Protein AF-A0A2L1TVI9-F1 (afdb_monomer_lite)

Radius of gyration: 18.43 Å; chains: 1; bounding box: 41×44×50 Å

Organism: NCBI:txid147375

Sequence (203 aa):
MLRLEDFKKDREKAKKWAKENSEKWNKLLDLAQKRLLGDSRSFQRLNNNLEKYRGRPLPILSFGKNMEMLDKALEINDAKLDDSIYVYRNLVSKELGDVPDLLYEKGKNTIDREQYSQFENNFEYGVIHDFMHANLTPHSGDQSNPVLLHLKVPKGESMGYLEEDQIFIGRNQGFEVKSMKIIAEKLTSKGKVADRNKEFKQI

Secondary structure (DSSP, 8-state):
---EE--TT-HHHHHHHHHHHHHHHHHHS-HHHHHHHS-HHHHHHHHHHHHHTTTSPPPTTTSHHHHHHHHHHHHSGGGB-SSEEEEEEEEPGGGS-S--S-SBPTTSSSB-HHHHHHHHHH--EEEE-S-EEEESSPPP--TTS-EEEEEEEPTT-BEEE-STTEEEE-SSEEEE-----------SSS-------------

Foldseek 3Di:
DFDEAACAAVLVVLLVVLCVLCVVLVVPADPVLCVCQADPVNLVVLLVQQVVQVVHDRDPPDCVVVLVSVVVSLVPQSQFAQHKYKWKDFDFPVQLPPQPLDCDDVPDPHGDPVSVVVSQVPVFKGWFAGFAKTFSYYDDDDRRRQDMDTDIDGGGFGWAGHPRRIITGDGGDMDGDPDDDDDDDDPPDDDDDDDDDDDDDDD

InterPro domains:
  IPR003540 ADP ribosyltransferase [PF03496] (14-194)
  IPR016013 Binary exotoxin A, clostridial type [PR01390] (17-36)
  IPR016013 Binary exotoxin A, clostridial type [PR01390] (78-99)
  IPR016013 Binary exotoxin A, clostridial type [PR01390] (146-164)

Structure (mmCIF, N/CA/C/O backbone):
data_AF-A0A2L1TVI9-F1
#
_entry.id   AF-A0A2L1TVI9-F1
#
loop_
_atom_site.group_PDB
_atom_site.id
_atom_site.type_symbol
_atom_site.label_atom_id
_atom_site.label_alt_id
_atom_site.label_comp_id
_atom_site.label_asym_id
_atom_site.label_entity_id
_atom_site.label_seq_id
_atom_site.pdbx_PDB_ins_code
_atom_site.Cartn_x
_atom_site.Cartn_y
_atom_site.Cartn_z
_atom_site.occupancy
_atom_site.B_iso_or_equiv
_atom_site.auth_seq_id
_atom_site.auth_comp_id
_atom_site.auth_asym_id
_atom_site.auth_atom_id
_atom_site.pdbx_PDB_model_num
ATOM 1 N N . MET A 1 1 ? 2.720 -25.051 -2.655 1.00 43.16 1 MET A N 1
ATOM 2 C CA . MET A 1 1 ? 2.187 -24.466 -1.408 1.00 43.16 1 MET A CA 1
ATOM 3 C C . MET A 1 1 ? 2.382 -22.962 -1.541 1.00 43.16 1 MET A C 1
ATOM 5 O O . MET A 1 1 ? 3.522 -22.561 -1.704 1.00 43.16 1 MET A O 1
ATOM 9 N N . LEU A 1 2 ? 1.308 -22.171 -1.646 1.00 51.44 2 LEU A N 1
ATOM 10 C CA . LEU A 1 2 ? 1.411 -20.707 -1.771 1.00 51.44 2 LEU A CA 1
ATOM 11 C C . LEU A 1 2 ? 1.879 -20.150 -0.427 1.00 51.44 2 LEU A C 1
ATOM 13 O O . LEU A 1 2 ? 1.214 -20.390 0.584 1.00 51.44 2 LEU A O 1
ATOM 17 N N . ARG A 1 3 ? 3.021 -19.462 -0.400 1.00 71.50 3 ARG A N 1
ATOM 18 C CA . ARG A 1 3 ? 3.485 -18.798 0.818 1.00 71.50 3 ARG A CA 1
ATOM 19 C C . ARG A 1 3 ? 2.705 -17.491 0.964 1.00 71.50 3 ARG A C 1
ATOM 21 O O . ARG A 1 3 ? 2.424 -16.811 -0.018 1.00 71.50 3 ARG A O 1
ATOM 28 N N . LEU A 1 4 ? 2.291 -17.185 2.188 1.00 83.19 4 LEU A N 1
ATOM 29 C CA . LEU A 1 4 ? 1.642 -15.926 2.536 1.00 83.19 4 LEU A CA 1
ATOM 30 C C . LEU A 1 4 ? 2.553 -15.218 3.527 1.00 83.19 4 LEU A C 1
ATOM 32 O O . LEU A 1 4 ? 2.720 -15.699 4.647 1.00 83.19 4 LEU A O 1
ATOM 36 N N . GLU A 1 5 ? 3.185 -14.132 3.096 1.00 89.75 5 GLU A N 1
ATOM 37 C CA . GLU A 1 5 ? 4.103 -13.383 3.952 1.00 89.75 5 GLU A CA 1
ATOM 38 C C . GLU A 1 5 ? 3.343 -12.267 4.688 1.00 89.75 5 GLU A C 1
ATOM 40 O O . GLU A 1 5 ? 2.606 -11.496 4.079 1.00 89.75 5 GLU A O 1
ATOM 45 N N . ASP A 1 6 ? 3.508 -12.197 6.009 1.00 95.56 6 ASP A N 1
ATOM 46 C CA . ASP A 1 6 ? 3.010 -11.120 6.872 1.00 95.56 6 ASP A CA 1
ATOM 47 C C . ASP A 1 6 ? 4.097 -10.801 7.896 1.00 95.56 6 ASP A C 1
ATOM 49 O O . ASP A 1 6 ? 4.428 -11.634 8.749 1.00 95.56 6 ASP A O 1
ATOM 53 N N . PHE A 1 7 ? 4.678 -9.607 7.806 1.00 95.56 7 PHE A N 1
ATOM 54 C CA . PHE A 1 7 ? 5.740 -9.191 8.719 1.00 95.56 7 PHE A CA 1
ATOM 55 C C . PHE A 1 7 ? 5.205 -8.720 10.068 1.00 95.56 7 PHE A C 1
ATOM 57 O O . PHE A 1 7 ? 5.975 -8.639 11.029 1.00 95.56 7 PHE A O 1
ATOM 64 N N . LYS A 1 8 ? 3.898 -8.446 10.185 1.00 93.25 8 LYS A N 1
ATOM 65 C CA . LYS A 1 8 ? 3.291 -7.879 11.394 1.00 93.25 8 LYS A CA 1
ATOM 66 C C . LYS A 1 8 ? 4.138 -6.702 11.879 1.00 93.25 8 LYS A C 1
ATOM 68 O O . LYS A 1 8 ? 4.369 -5.773 11.126 1.00 93.25 8 LYS A O 1
ATOM 73 N N . LYS A 1 9 ? 4.648 -6.745 13.112 1.00 92.69 9 LYS A N 1
ATOM 74 C CA . LYS A 1 9 ? 5.456 -5.669 13.713 1.00 92.69 9 LYS A CA 1
ATOM 75 C C . LYS A 1 9 ? 6.973 -5.834 13.515 1.00 92.69 9 LYS A C 1
ATOM 77 O O . LYS A 1 9 ? 7.734 -5.044 14.068 1.00 92.69 9 LYS A O 1
ATOM 82 N N . ASP A 1 10 ? 7.430 -6.842 12.770 1.00 95.19 10 ASP A N 1
ATOM 83 C CA . ASP A 1 10 ? 8.856 -7.100 12.529 1.00 95.19 10 ASP A CA 1
ATOM 84 C C . ASP A 1 10 ? 9.396 -6.232 11.382 1.00 95.19 10 ASP A C 1
ATOM 86 O O . ASP A 1 10 ? 9.565 -6.664 10.237 1.00 95.19 10 ASP A O 1
ATOM 90 N N . ARG A 1 11 ? 9.644 -4.962 11.708 1.00 94.88 11 ARG A N 1
ATOM 91 C CA . ARG A 1 11 ? 10.080 -3.951 10.742 1.00 94.88 11 ARG A CA 1
ATOM 92 C C . ARG A 1 11 ? 11.463 -4.227 10.163 1.00 94.88 11 ARG A C 1
ATOM 94 O O . ARG A 1 11 ? 11.690 -3.962 8.988 1.00 94.88 11 ARG A O 1
ATOM 101 N N . GLU A 1 12 ? 12.375 -4.784 10.951 1.00 96.56 12 GLU A N 1
ATOM 102 C CA . GLU A 1 12 ? 13.728 -5.091 10.477 1.00 96.56 12 GLU A CA 1
ATOM 103 C C . GLU A 1 12 ? 13.709 -6.225 9.450 1.00 96.56 12 GLU A C 1
ATOM 105 O O . GLU A 1 12 ? 14.343 -6.119 8.395 1.00 96.56 12 GLU A O 1
ATOM 110 N N . LYS A 1 13 ? 12.909 -7.272 9.690 1.00 96.69 13 LYS A N 1
ATOM 111 C CA . LYS A 1 13 ? 12.703 -8.329 8.697 1.00 96.69 13 LYS A CA 1
ATOM 112 C C . LYS A 1 13 ? 12.019 -7.791 7.438 1.00 96.69 13 LYS A C 1
ATOM 114 O O . LYS A 1 13 ? 12.451 -8.137 6.339 1.00 96.69 13 LYS A O 1
ATOM 119 N N . ALA A 1 14 ? 11.010 -6.930 7.581 1.00 97.06 14 ALA A N 1
ATOM 120 C CA . ALA A 1 14 ? 10.315 -6.316 6.450 1.00 97.06 14 ALA A CA 1
ATOM 121 C C . ALA A 1 14 ? 11.252 -5.466 5.578 1.00 97.06 14 ALA A C 1
ATOM 123 O O . ALA A 1 14 ? 11.281 -5.638 4.363 1.00 97.06 14 ALA A O 1
ATOM 124 N N . LYS A 1 15 ? 12.079 -4.611 6.195 1.00 97.38 15 LYS A N 1
ATOM 125 C CA . LYS A 1 15 ? 13.093 -3.794 5.506 1.00 97.38 15 LYS A CA 1
ATOM 126 C C . LYS A 1 15 ? 14.102 -4.651 4.751 1.00 97.38 15 LYS A C 1
ATOM 128 O O . LYS A 1 15 ? 14.416 -4.380 3.592 1.00 97.38 15 LYS A O 1
ATOM 133 N N . LYS A 1 16 ? 14.616 -5.700 5.402 1.00 97.25 16 LYS A N 1
ATOM 134 C CA . LYS A 1 16 ? 15.560 -6.630 4.773 1.00 97.25 16 LYS A CA 1
ATOM 135 C C . LYS A 1 16 ? 14.922 -7.313 3.564 1.00 97.25 16 LYS A C 1
ATOM 137 O O . LYS A 1 16 ? 15.524 -7.331 2.495 1.00 97.25 16 LYS A O 1
ATOM 142 N N . TRP A 1 17 ? 13.695 -7.802 3.721 1.00 95.94 17 TRP A N 1
ATOM 143 C CA . TRP A 1 17 ? 12.956 -8.436 2.637 1.00 95.94 17 TRP A CA 1
ATOM 144 C C . TRP A 1 17 ? 12.673 -7.463 1.484 1.00 95.94 17 TRP A C 1
ATOM 146 O O . TRP A 1 17 ? 12.923 -7.810 0.332 1.00 95.94 17 TRP A O 1
ATOM 156 N N . ALA A 1 18 ? 12.228 -6.234 1.766 1.00 96.00 18 ALA A N 1
ATOM 157 C CA . ALA A 1 18 ? 11.979 -5.211 0.748 1.00 96.00 18 ALA A CA 1
ATOM 158 C C . ALA A 1 18 ? 13.245 -4.899 -0.056 1.00 96.00 18 ALA A C 1
ATOM 160 O O . ALA A 1 18 ? 13.215 -4.854 -1.286 1.00 96.00 18 ALA A O 1
ATOM 161 N N . LYS A 1 19 ? 14.386 -4.760 0.629 1.00 95.75 19 LYS A N 1
ATOM 162 C CA . LYS A 1 19 ? 15.680 -4.560 -0.023 1.00 95.75 19 LYS A CA 1
ATOM 163 C C . LYS A 1 19 ? 16.018 -5.727 -0.953 1.00 95.75 19 LYS A C 1
ATOM 165 O O . LYS A 1 19 ? 16.257 -5.490 -2.129 1.00 95.75 19 LYS A O 1
ATOM 170 N N . GLU A 1 20 ? 15.975 -6.961 -0.456 1.00 94.69 20 GLU A N 1
ATOM 171 C CA . GLU A 1 20 ? 16.310 -8.161 -1.237 1.00 94.69 20 GLU A CA 1
ATOM 172 C C . GLU A 1 20 ? 15.408 -8.337 -2.471 1.00 94.69 20 GLU A C 1
ATOM 174 O O . GLU A 1 20 ? 15.903 -8.644 -3.555 1.00 94.69 20 GLU A O 1
ATOM 179 N N . ASN A 1 21 ? 14.101 -8.091 -2.341 1.00 93.25 21 ASN A N 1
ATOM 180 C CA . ASN A 1 21 ? 13.152 -8.273 -3.445 1.00 93.25 21 ASN A CA 1
ATOM 181 C C . ASN A 1 21 ? 13.195 -7.115 -4.455 1.00 93.25 21 ASN A C 1
ATOM 183 O O . ASN A 1 21 ? 13.010 -7.327 -5.650 1.00 93.25 21 ASN A O 1
ATOM 187 N N . SER A 1 22 ? 13.515 -5.899 -4.008 1.00 94.31 22 SER A N 1
ATOM 188 C CA . SER A 1 22 ? 13.617 -4.733 -4.894 1.00 94.31 22 SER A CA 1
ATOM 189 C C . SER A 1 22 ? 14.893 -4.699 -5.736 1.00 94.31 22 SER A C 1
ATOM 191 O O . SER A 1 22 ? 14.944 -3.971 -6.725 1.00 94.31 22 SER A O 1
ATOM 193 N N . GLU A 1 23 ? 15.940 -5.452 -5.380 1.00 94.81 23 GLU A N 1
ATOM 194 C CA . GLU A 1 23 ? 17.275 -5.310 -5.976 1.00 94.81 23 GLU A CA 1
ATOM 195 C C . GLU A 1 23 ? 17.303 -5.487 -7.499 1.00 94.81 23 GLU A C 1
ATOM 197 O O . GLU A 1 23 ? 17.972 -4.716 -8.196 1.00 94.81 23 GLU A O 1
ATOM 202 N N . LYS A 1 24 ? 16.610 -6.501 -8.029 1.00 95.00 24 LYS A N 1
ATOM 203 C CA . LYS A 1 24 ? 16.561 -6.750 -9.478 1.00 95.00 24 LYS A CA 1
ATOM 204 C C . LYS A 1 24 ? 15.716 -5.700 -10.184 1.00 95.00 24 LYS A C 1
ATOM 206 O O . LYS A 1 24 ? 16.202 -5.059 -11.114 1.00 95.00 24 LYS A O 1
ATOM 211 N N . TRP A 1 25 ? 14.505 -5.468 -9.684 1.00 97.00 25 TRP A N 1
ATOM 212 C CA . TRP A 1 25 ? 13.590 -4.458 -10.202 1.00 97.00 25 TRP A CA 1
ATOM 213 C C . TRP A 1 25 ? 14.234 -3.064 -10.255 1.00 97.00 25 TRP A C 1
ATOM 215 O O . TRP A 1 25 ? 14.266 -2.432 -11.307 1.00 97.00 25 TRP A O 1
ATOM 225 N N . ASN A 1 26 ? 14.870 -2.623 -9.167 1.00 95.44 26 ASN A N 1
ATOM 226 C CA . ASN A 1 26 ? 15.514 -1.314 -9.077 1.00 95.44 26 ASN A CA 1
ATOM 227 C C . ASN A 1 26 ? 16.678 -1.161 -10.074 1.00 95.44 26 ASN A C 1
ATOM 229 O O . ASN A 1 26 ? 16.905 -0.081 -10.617 1.00 95.44 26 ASN A O 1
ATOM 233 N N . LYS A 1 27 ? 17.417 -2.233 -10.392 1.00 96.44 27 LYS A N 1
ATOM 234 C CA . LYS A 1 27 ? 18.466 -2.176 -11.429 1.00 96.44 27 LYS A CA 1
ATOM 235 C C . LYS A 1 27 ? 17.893 -1.893 -12.819 1.00 96.44 27 LYS A C 1
ATOM 237 O O . LYS A 1 27 ? 18.565 -1.214 -13.592 1.00 96.44 27 LYS A O 1
ATOM 242 N N . LEU A 1 28 ? 16.674 -2.354 -13.095 1.00 97.06 28 LEU A N 1
ATOM 243 C CA . LEU A 1 28 ? 15.985 -2.202 -14.380 1.00 97.06 28 LEU A CA 1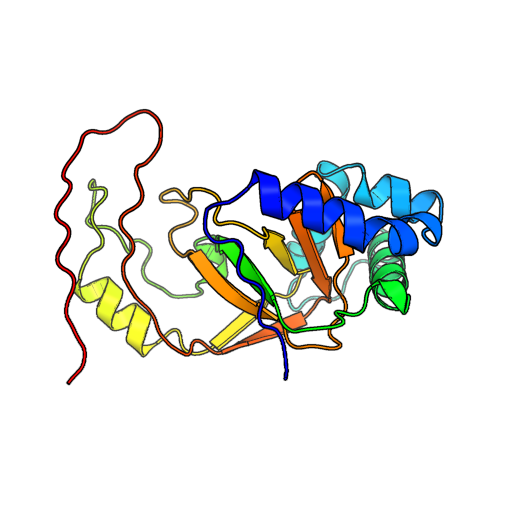
ATOM 244 C C . LEU A 1 28 ? 15.299 -0.842 -14.556 1.00 97.06 28 LEU A C 1
ATOM 246 O O . LEU A 1 28 ? 14.986 -0.468 -15.684 1.00 97.06 28 LEU A O 1
ATOM 250 N N . LEU A 1 29 ? 15.103 -0.087 -13.473 1.00 96.94 29 LEU A N 1
ATOM 251 C CA . LEU A 1 29 ? 14.538 1.257 -13.547 1.00 96.94 29 LEU A CA 1
ATOM 252 C C . LEU A 1 29 ? 15.486 2.242 -14.238 1.00 96.94 29 LEU A C 1
ATOM 254 O O . LEU A 1 29 ? 16.698 2.280 -13.967 1.00 96.94 29 LEU A O 1
ATOM 258 N N . ASP A 1 30 ? 14.911 3.110 -15.066 1.00 95.19 30 ASP A N 1
ATOM 259 C CA . ASP A 1 30 ? 15.622 4.239 -15.648 1.00 95.19 30 ASP A CA 1
ATOM 260 C C . ASP A 1 30 ? 15.930 5.329 -14.598 1.00 95.19 30 ASP A C 1
ATOM 262 O O . ASP A 1 30 ? 15.460 5.317 -13.455 1.00 95.19 30 ASP A O 1
ATOM 266 N N . LEU A 1 31 ? 16.775 6.294 -14.970 1.00 94.00 31 LEU A N 1
ATOM 267 C CA . LEU A 1 31 ? 17.216 7.350 -14.055 1.00 94.00 31 LEU A CA 1
ATOM 268 C C . LEU A 1 31 ? 16.068 8.262 -13.595 1.00 94.00 31 LEU A C 1
ATOM 270 O O . LEU A 1 31 ? 16.108 8.790 -12.483 1.00 94.00 31 LEU A O 1
ATOM 274 N N . ALA A 1 32 ? 15.067 8.484 -14.443 1.00 92.06 32 ALA A N 1
ATOM 275 C CA . ALA A 1 32 ? 13.943 9.349 -14.129 1.00 92.06 32 ALA A CA 1
ATOM 276 C C . ALA A 1 32 ? 12.973 8.645 -13.163 1.00 92.06 32 ALA A C 1
ATOM 278 O O . ALA A 1 32 ? 12.538 9.262 -12.191 1.00 92.06 32 ALA A O 1
ATOM 279 N N . GLN A 1 33 ? 12.719 7.348 -13.358 1.00 94.69 33 GLN A N 1
ATOM 280 C CA . GLN A 1 33 ? 11.972 6.489 -12.437 1.00 94.69 33 GLN A CA 1
ATOM 281 C C . GLN A 1 33 ? 12.654 6.434 -11.068 1.00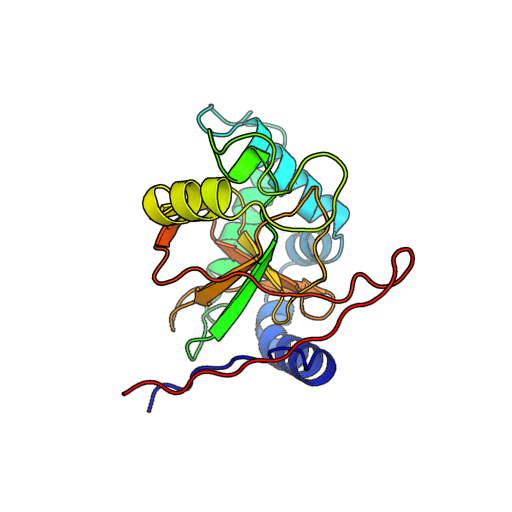 94.69 33 GLN A C 1
ATOM 283 O O . GLN A 1 33 ? 12.016 6.707 -10.054 1.00 94.69 33 GLN A O 1
ATOM 288 N N . LYS A 1 34 ? 13.971 6.188 -11.033 1.00 93.94 34 LYS A N 1
ATOM 289 C CA . LYS A 1 34 ? 14.759 6.189 -9.788 1.00 93.94 34 LYS A CA 1
ATOM 290 C C . LYS A 1 34 ? 14.664 7.510 -9.033 1.00 93.94 34 LYS A C 1
ATOM 292 O O . LYS A 1 34 ? 14.505 7.508 -7.819 1.00 93.94 34 LYS A O 1
ATOM 297 N N . ARG A 1 35 ? 14.738 8.644 -9.738 1.00 91.38 35 ARG A N 1
ATOM 298 C CA . ARG A 1 35 ? 14.585 9.976 -9.126 1.00 91.38 35 ARG A CA 1
ATOM 299 C C . ARG A 1 35 ? 13.185 10.203 -8.566 1.00 91.38 35 ARG A C 1
ATOM 301 O O . ARG A 1 35 ? 13.062 10.782 -7.496 1.00 91.38 35 ARG A O 1
ATOM 308 N N . LEU A 1 36 ? 12.151 9.768 -9.285 1.00 91.00 36 LEU A N 1
ATOM 309 C CA . LEU A 1 36 ? 10.763 9.917 -8.850 1.00 91.00 36 LEU A CA 1
ATOM 310 C C . LEU A 1 36 ? 10.465 9.074 -7.601 1.00 91.00 36 LEU A C 1
ATOM 312 O O . LEU A 1 36 ? 9.786 9.553 -6.698 1.00 91.00 36 LEU A O 1
ATOM 316 N N . LEU A 1 37 ? 10.989 7.848 -7.552 1.00 92.12 37 LEU A N 1
ATOM 317 C CA . LEU A 1 37 ? 10.778 6.898 -6.456 1.00 92.12 37 LEU A CA 1
ATOM 318 C C . LEU A 1 37 ? 11.674 7.168 -5.241 1.00 92.12 37 LEU A C 1
ATOM 320 O O . LEU A 1 37 ? 11.254 6.936 -4.114 1.00 92.12 37 LEU A O 1
ATOM 324 N N . GLY A 1 38 ? 12.882 7.692 -5.462 1.00 88.00 38 GLY A N 1
ATOM 325 C CA . GLY A 1 38 ? 13.814 8.081 -4.400 1.00 88.00 38 GLY A CA 1
ATOM 326 C C . GLY A 1 38 ? 13.518 9.439 -3.751 1.00 88.00 38 GLY A C 1
ATOM 327 O O . GLY A 1 38 ? 14.221 9.826 -2.826 1.00 88.00 38 GLY A O 1
ATOM 328 N N . ASP A 1 39 ? 12.515 10.186 -4.226 1.00 87.12 39 ASP A N 1
ATOM 329 C CA . ASP A 1 39 ? 12.007 11.393 -3.563 1.00 87.12 39 ASP A CA 1
ATOM 330 C C . ASP A 1 39 ? 10.569 11.153 -3.095 1.00 87.12 39 ASP A C 1
ATOM 332 O O . ASP A 1 39 ? 9.604 11.363 -3.840 1.00 87.12 39 ASP A O 1
ATOM 336 N N . SER A 1 40 ? 10.421 10.770 -1.824 1.00 85.31 40 SER A N 1
ATOM 337 C CA . SER A 1 40 ? 9.119 10.527 -1.189 1.00 85.31 40 SER A CA 1
ATOM 338 C C . SER A 1 40 ? 8.146 11.700 -1.356 1.00 85.31 40 SER A C 1
ATOM 340 O O . SER A 1 40 ? 6.943 11.491 -1.524 1.00 85.31 40 SER A O 1
ATOM 342 N N . ARG A 1 41 ? 8.641 12.946 -1.414 1.00 88.38 41 ARG A N 1
ATOM 343 C CA . ARG A 1 41 ? 7.789 14.122 -1.641 1.00 88.38 41 ARG A CA 1
ATOM 344 C C . ARG A 1 41 ? 7.273 14.178 -3.074 1.00 88.38 41 ARG A C 1
ATOM 346 O O . ARG A 1 41 ? 6.144 14.613 -3.284 1.00 88.38 41 ARG A O 1
ATOM 353 N N . SER A 1 42 ? 8.072 13.785 -4.065 1.00 88.56 42 SER A N 1
ATOM 354 C CA . SER A 1 42 ? 7.632 13.730 -5.466 1.00 88.56 42 SER A CA 1
ATOM 355 C C . SER A 1 42 ? 6.563 12.669 -5.675 1.00 88.56 42 SER A C 1
ATOM 357 O O . SER A 1 42 ? 5.528 12.978 -6.271 1.00 88.56 42 SER A O 1
ATOM 359 N N . PHE A 1 43 ? 6.770 11.470 -5.130 1.00 91.00 43 PHE A N 1
ATOM 360 C CA . PHE A 1 43 ? 5.776 10.400 -5.166 1.00 91.00 43 PHE A CA 1
ATOM 361 C C . PHE A 1 43 ? 4.462 10.828 -4.487 1.00 91.00 43 PHE A C 1
ATOM 363 O O . PHE A 1 43 ? 3.394 10.770 -5.096 1.00 91.00 43 PHE A O 1
ATOM 370 N N . GLN A 1 44 ? 4.531 11.387 -3.273 1.00 90.75 44 GLN A N 1
ATOM 371 C CA . GLN A 1 44 ? 3.344 11.889 -2.568 1.00 90.75 44 GLN A CA 1
ATOM 372 C C . GLN A 1 44 ? 2.640 13.028 -3.320 1.00 90.75 44 GLN A C 1
ATOM 374 O O . GLN A 1 44 ? 1.412 13.069 -3.364 1.00 90.75 44 GLN A O 1
ATOM 379 N N . ARG A 1 45 ? 3.383 13.955 -3.944 1.00 90.75 45 ARG A N 1
ATOM 380 C CA . ARG A 1 45 ? 2.791 15.013 -4.784 1.00 90.75 45 ARG A CA 1
ATOM 381 C C . ARG A 1 45 ? 2.029 14.436 -5.973 1.00 90.75 45 ARG A C 1
ATOM 383 O O . ARG A 1 45 ? 0.971 14.962 -6.308 1.00 90.75 45 ARG A O 1
ATOM 390 N N . LEU A 1 46 ? 2.553 13.387 -6.608 1.00 91.12 46 LEU A N 1
ATOM 391 C CA . LEU A 1 46 ? 1.865 12.706 -7.702 1.00 91.12 46 LEU A CA 1
ATOM 392 C C . LEU A 1 46 ? 0.544 12.095 -7.221 1.00 91.12 46 LEU A C 1
ATOM 394 O O . LEU A 1 46 ? -0.493 12.401 -7.807 1.00 91.12 46 LEU A O 1
ATOM 398 N N . ASN A 1 47 ? 0.561 11.331 -6.127 1.00 91.44 47 ASN A N 1
ATOM 399 C CA . ASN A 1 47 ? -0.654 10.757 -5.538 1.00 91.44 47 ASN A CA 1
ATOM 400 C C . ASN A 1 47 ? -1.676 11.829 -5.142 1.00 91.44 47 ASN A C 1
ATOM 402 O O . ASN A 1 47 ? -2.833 11.761 -5.546 1.00 91.44 47 ASN A O 1
ATOM 406 N N . ASN A 1 48 ? -1.244 12.892 -4.460 1.00 90.00 48 ASN A N 1
ATOM 407 C CA . ASN A 1 48 ? -2.120 14.008 -4.098 1.00 90.00 48 ASN A CA 1
ATOM 408 C C . ASN A 1 48 ? -2.761 14.681 -5.323 1.00 90.00 48 ASN A C 1
ATOM 410 O O . ASN A 1 48 ? -3.917 15.101 -5.262 1.00 90.00 48 ASN A O 1
ATOM 414 N N . ASN A 1 49 ? -2.030 14.792 -6.437 1.00 89.75 49 ASN A N 1
ATOM 415 C CA . ASN A 1 49 ? -2.586 15.301 -7.687 1.00 89.75 49 ASN A CA 1
ATOM 416 C C . ASN A 1 49 ? -3.607 14.326 -8.282 1.00 89.75 49 ASN A C 1
ATOM 418 O O . ASN A 1 49 ? -4.693 14.765 -8.646 1.00 89.75 49 ASN A O 1
ATOM 422 N N . LEU A 1 50 ? -3.304 13.027 -8.346 1.00 89.25 50 LEU A N 1
ATOM 423 C CA . LEU A 1 50 ? -4.248 12.010 -8.826 1.00 89.25 50 LEU A CA 1
ATOM 424 C C . LEU A 1 50 ? -5.559 12.053 -8.031 1.00 89.25 50 LEU A C 1
ATOM 426 O O . LEU A 1 50 ? -6.636 12.104 -8.620 1.00 89.25 50 LEU A O 1
ATOM 430 N N . GLU A 1 51 ? -5.460 12.161 -6.709 1.00 85.88 51 GLU A N 1
ATOM 431 C CA . GLU A 1 51 ? -6.612 12.295 -5.823 1.00 85.88 51 GLU A CA 1
ATOM 432 C C . GLU A 1 51 ? -7.382 13.606 -6.022 1.00 85.88 51 GLU A C 1
ATOM 434 O O . GLU A 1 51 ? -8.611 13.619 -6.057 1.00 85.88 51 GLU A O 1
ATOM 439 N N . LYS A 1 52 ? -6.685 14.729 -6.227 1.00 87.25 52 LYS A N 1
ATOM 440 C CA . LYS A 1 52 ? -7.325 16.025 -6.511 1.00 87.25 52 LYS A CA 1
ATOM 441 C C . LYS A 1 52 ? -8.178 15.997 -7.784 1.00 87.25 52 LYS A C 1
ATOM 443 O O . LYS A 1 52 ? -9.177 16.713 -7.865 1.00 87.25 52 LYS A O 1
ATOM 448 N N . TYR A 1 53 ? -7.777 15.208 -8.778 1.00 85.44 53 TYR A N 1
ATOM 449 C CA . TYR A 1 53 ? -8.504 15.041 -10.037 1.00 85.44 53 TYR A CA 1
ATOM 450 C C . TYR A 1 53 ? -9.320 13.741 -10.078 1.00 85.44 53 TYR A C 1
ATOM 452 O O . TYR A 1 53 ? -9.730 13.317 -11.157 1.00 85.44 53 TYR A O 1
ATOM 460 N N . ARG A 1 54 ? -9.609 13.125 -8.923 1.00 81.69 54 ARG A N 1
ATOM 461 C CA . ARG A 1 54 ? -10.479 11.948 -8.829 1.00 81.69 54 ARG A CA 1
ATOM 462 C C . ARG A 1 54 ? -11.809 12.208 -9.549 1.00 81.69 54 ARG A C 1
ATOM 464 O O . ARG A 1 54 ? -12.494 13.193 -9.272 1.00 81.69 54 ARG A O 1
ATOM 471 N N . GLY A 1 55 ? -12.148 11.340 -10.504 1.00 77.12 55 GLY A N 1
ATOM 472 C CA . GLY A 1 55 ? -13.368 11.453 -11.314 1.00 77.12 55 GLY A CA 1
ATOM 473 C C . GLY A 1 55 ? -13.389 12.629 -12.302 1.00 77.12 55 GLY A C 1
ATOM 474 O O . GLY A 1 55 ? -14.453 12.971 -12.812 1.00 77.12 55 GLY A O 1
ATOM 475 N N . ARG A 1 56 ? -12.245 13.276 -12.568 1.00 80.94 56 ARG A N 1
ATOM 476 C CA . ARG A 1 56 ? -12.122 14.428 -13.476 1.00 80.94 56 ARG A CA 1
ATOM 477 C C . ARG A 1 56 ? -11.028 14.185 -14.524 1.00 80.94 56 ARG A C 1
ATOM 479 O O . ARG A 1 56 ? -10.067 13.472 -14.244 1.00 80.94 56 ARG A O 1
ATOM 486 N N . PRO A 1 57 ? -11.119 14.802 -15.716 1.00 76.19 57 PRO A N 1
ATOM 487 C CA . PRO A 1 57 ? -10.036 14.754 -16.692 1.00 76.19 57 PRO A CA 1
ATOM 488 C C . PRO A 1 57 ? -8.728 15.297 -16.102 1.00 76.19 57 PRO A C 1
ATOM 490 O O . PRO A 1 57 ? -8.710 16.372 -15.495 1.00 76.19 57 PRO A O 1
ATOM 493 N N . LEU A 1 58 ? -7.631 14.563 -16.292 1.00 72.06 58 LEU A N 1
ATOM 494 C CA . LEU A 1 58 ? -6.309 15.004 -15.854 1.00 72.06 58 LEU A CA 1
ATOM 495 C C . LEU A 1 58 ? -5.811 16.137 -16.771 1.00 72.06 58 LEU A C 1
ATOM 497 O O . LEU A 1 58 ? -5.929 16.026 -17.995 1.00 72.06 58 LEU A O 1
ATOM 501 N N . PRO A 1 59 ? -5.206 17.210 -16.233 1.00 70.19 59 PRO A N 1
ATOM 502 C CA . PRO A 1 59 ? -4.539 18.198 -17.064 1.00 70.19 59 PRO A CA 1
ATOM 503 C C . PRO A 1 59 ? -3.345 17.544 -17.770 1.00 70.19 59 PRO A C 1
ATOM 505 O O . PRO A 1 59 ? -2.403 17.091 -17.120 1.00 70.19 59 PRO A O 1
ATOM 508 N N . ILE A 1 60 ? -3.374 17.544 -19.106 1.00 59.88 60 ILE A N 1
ATOM 509 C CA . ILE A 1 60 ? -2.403 16.877 -19.998 1.00 59.88 60 ILE A CA 1
ATOM 510 C C . ILE A 1 60 ? -0.936 17.242 -19.678 1.00 59.88 60 ILE A C 1
ATOM 512 O O . ILE A 1 60 ? -0.026 16.460 -19.939 1.00 59.88 60 ILE A O 1
ATOM 516 N N . LEU A 1 61 ? -0.681 18.417 -19.092 1.00 61.88 61 LEU A N 1
ATOM 517 C CA . LEU A 1 61 ? 0.656 19.015 -19.033 1.00 61.88 61 LEU A CA 1
ATOM 518 C C . LEU A 1 61 ? 1.439 18.849 -17.717 1.00 61.88 61 LEU A C 1
ATOM 520 O O . LEU A 1 61 ? 2.630 19.146 -17.731 1.00 61.88 61 LEU A O 1
ATOM 524 N N . SER A 1 62 ? 0.856 18.407 -16.592 1.00 66.50 62 SER A N 1
ATOM 525 C CA . SER A 1 62 ? 1.544 18.575 -15.290 1.00 66.50 62 SER A CA 1
ATOM 526 C C . SER A 1 62 ? 2.060 17.306 -14.604 1.00 66.50 62 SER A C 1
ATOM 528 O O . SER A 1 62 ? 3.102 17.375 -13.956 1.00 66.50 62 SER A O 1
ATOM 530 N N . PHE A 1 63 ? 1.400 16.150 -14.730 1.00 76.62 63 PHE A N 1
ATOM 531 C CA . PHE A 1 63 ? 1.845 14.928 -14.028 1.00 76.62 63 PHE A CA 1
ATOM 532 C C . PHE A 1 63 ? 1.611 13.606 -14.779 1.00 76.62 63 PHE A C 1
ATOM 534 O O . PHE A 1 63 ? 2.025 12.557 -14.287 1.00 76.62 63 PHE A O 1
ATOM 541 N N . GLY A 1 64 ? 1.036 13.644 -15.989 1.00 84.06 64 GLY A N 1
ATOM 542 C CA . GLY A 1 64 ? 0.788 12.447 -16.807 1.00 84.06 64 GLY A CA 1
ATOM 543 C C . GLY A 1 64 ? 2.058 11.657 -17.142 1.00 84.06 64 GLY A C 1
ATOM 544 O O . GLY A 1 64 ? 2.069 10.440 -17.023 1.00 84.06 64 GLY A O 1
ATOM 545 N N . LYS A 1 65 ? 3.173 12.342 -17.432 1.00 87.88 65 LYS A N 1
ATOM 546 C CA . LYS A 1 65 ? 4.463 11.672 -17.688 1.00 87.88 65 LYS A CA 1
ATOM 547 C C . LYS A 1 65 ? 4.965 10.879 -16.480 1.00 87.88 65 LYS A C 1
ATOM 549 O O . LYS A 1 65 ? 5.395 9.745 -16.633 1.00 87.88 65 LYS A O 1
ATOM 554 N N . ASN A 1 66 ? 4.886 11.457 -15.281 1.00 90.44 66 ASN A N 1
ATOM 555 C CA . ASN A 1 66 ? 5.322 10.780 -14.056 1.00 90.44 66 ASN A CA 1
ATOM 556 C C . ASN A 1 66 ? 4.430 9.572 -13.744 1.00 90.44 66 ASN A C 1
ATOM 558 O O . ASN A 1 66 ? 4.923 8.542 -13.302 1.00 90.44 66 ASN A O 1
ATOM 562 N N . MET A 1 67 ? 3.129 9.697 -14.007 1.00 91.50 67 MET A N 1
ATOM 563 C CA . MET A 1 67 ? 2.166 8.607 -13.892 1.00 91.50 67 MET A CA 1
ATOM 564 C C . MET A 1 67 ? 2.511 7.451 -14.844 1.00 91.50 67 MET A C 1
ATOM 566 O O . MET A 1 67 ? 2.718 6.336 -14.379 1.00 91.50 67 MET A O 1
ATOM 570 N N . GLU A 1 68 ? 2.679 7.727 -16.142 1.00 91.88 68 GLU A N 1
ATOM 571 C CA . GLU A 1 68 ? 3.079 6.722 -17.140 1.00 91.88 68 GLU A CA 1
ATOM 572 C C . GLU A 1 68 ? 4.420 6.058 -16.799 1.00 91.88 68 GLU A C 1
ATOM 574 O O . GLU A 1 68 ? 4.612 4.868 -17.036 1.00 91.88 68 GLU A O 1
ATOM 579 N N . MET A 1 69 ? 5.366 6.813 -16.234 1.00 93.50 69 MET A N 1
ATOM 580 C CA . MET A 1 69 ? 6.654 6.269 -15.804 1.00 93.50 69 MET A CA 1
ATOM 581 C C . MET A 1 69 ? 6.517 5.246 -14.673 1.00 93.50 69 MET A C 1
ATOM 583 O O . MET A 1 69 ? 7.242 4.250 -14.683 1.00 93.50 69 MET A O 1
ATOM 587 N N . LEU A 1 70 ? 5.628 5.489 -13.704 1.00 95.12 70 LEU A N 1
ATOM 588 C CA . LEU A 1 70 ? 5.372 4.551 -12.609 1.00 95.12 70 LEU A CA 1
ATOM 589 C C . LEU A 1 70 ? 4.559 3.341 -13.069 1.00 95.12 70 LEU A C 1
ATOM 591 O O . LEU A 1 70 ? 4.869 2.229 -12.650 1.00 95.12 70 LEU A O 1
ATOM 595 N N . ASP A 1 71 ? 3.593 3.532 -13.971 1.00 95.69 71 ASP A N 1
ATOM 596 C CA . ASP A 1 71 ? 2.866 2.415 -14.582 1.00 95.69 71 ASP A CA 1
ATOM 597 C C . ASP A 1 71 ? 3.855 1.478 -15.306 1.00 95.69 71 ASP A C 1
ATOM 599 O O . ASP A 1 71 ? 3.917 0.287 -15.007 1.00 95.69 71 ASP A O 1
ATOM 603 N N . LYS A 1 72 ? 4.753 2.028 -16.137 1.00 96.50 72 LYS A N 1
ATOM 604 C CA . LYS A 1 72 ? 5.824 1.254 -16.796 1.00 96.50 72 LYS A CA 1
ATOM 605 C C . LYS A 1 72 ? 6.788 0.586 -15.818 1.00 96.50 72 LYS A C 1
ATOM 607 O O . LYS A 1 72 ? 7.304 -0.488 -16.108 1.00 96.50 72 LYS A O 1
ATOM 612 N N . ALA A 1 73 ? 7.065 1.209 -14.672 1.00 96.94 73 ALA A N 1
ATOM 613 C CA . ALA A 1 73 ? 7.907 0.598 -13.646 1.00 96.94 73 ALA A CA 1
ATOM 614 C C . ALA A 1 73 ? 7.251 -0.668 -13.069 1.00 96.94 73 ALA A C 1
ATOM 616 O O . ALA A 1 73 ? 7.946 -1.647 -12.802 1.00 96.94 73 ALA A O 1
ATOM 617 N N . LEU A 1 74 ? 5.924 -0.669 -12.912 1.00 97.62 74 LEU A N 1
ATOM 618 C CA . LEU A 1 74 ? 5.151 -1.821 -12.440 1.00 97.62 74 LEU A CA 1
ATOM 619 C C . LEU A 1 74 ? 4.937 -2.895 -13.522 1.00 97.62 74 LEU A C 1
ATOM 621 O O . LEU A 1 74 ? 4.651 -4.042 -13.190 1.00 97.62 74 LEU A O 1
ATOM 625 N N . GLU A 1 75 ? 5.105 -2.570 -14.805 1.00 96.94 75 GLU A N 1
ATOM 626 C CA . GLU A 1 75 ? 5.054 -3.545 -15.909 1.00 96.94 75 GLU A CA 1
ATOM 627 C C . GLU A 1 75 ? 6.312 -4.430 -16.002 1.00 96.94 75 GLU A C 1
ATOM 629 O O . GLU A 1 75 ? 6.286 -5.482 -16.647 1.00 96.94 75 GLU A O 1
ATOM 634 N N . ILE A 1 76 ? 7.415 -4.039 -15.353 1.00 97.25 76 ILE A N 1
ATOM 635 C CA . ILE A 1 76 ? 8.644 -4.840 -15.290 1.00 97.25 76 ILE A CA 1
ATOM 636 C C . ILE A 1 76 ? 8.336 -6.169 -14.592 1.00 97.25 76 ILE A C 1
ATOM 638 O O . ILE A 1 76 ? 7.791 -6.183 -13.493 1.00 97.25 76 ILE A O 1
ATOM 642 N N . ASN A 1 77 ? 8.725 -7.299 -15.191 1.00 95.88 77 ASN A N 1
ATOM 643 C CA . ASN A 1 77 ? 8.406 -8.619 -14.632 1.00 95.88 77 ASN A CA 1
ATOM 644 C C . ASN A 1 77 ? 8.938 -8.824 -13.202 1.00 95.88 77 ASN A C 1
ATOM 646 O O . ASN A 1 77 ? 8.246 -9.446 -12.407 1.00 95.88 77 ASN A O 1
ATOM 650 N N . ASP A 1 78 ? 10.103 -8.266 -12.854 1.00 96.44 78 ASP A N 1
ATOM 651 C CA . ASP A 1 78 ? 10.653 -8.300 -11.488 1.00 96.44 78 ASP A CA 1
ATOM 652 C C . ASP A 1 78 ? 9.854 -7.465 -10.464 1.00 96.44 78 ASP A C 1
ATOM 654 O O . ASP A 1 78 ? 10.153 -7.526 -9.277 1.00 96.44 78 ASP A O 1
ATOM 658 N N . ALA A 1 79 ? 8.847 -6.689 -10.885 1.00 96.56 79 ALA A N 1
ATOM 659 C CA . ALA A 1 79 ? 7.883 -6.067 -9.973 1.00 96.56 79 ALA A CA 1
ATOM 660 C C . ALA A 1 79 ? 6.796 -7.053 -9.514 1.00 96.56 79 ALA A C 1
ATOM 662 O O . ALA A 1 79 ? 6.076 -6.768 -8.559 1.00 96.56 79 ALA A O 1
ATOM 663 N N . LYS A 1 80 ? 6.616 -8.185 -10.208 1.00 96.75 80 LYS A N 1
ATOM 664 C CA . LYS A 1 80 ? 5.540 -9.132 -9.905 1.00 96.75 80 LYS A CA 1
ATOM 665 C C . LYS A 1 80 ? 5.863 -9.937 -8.661 1.00 96.75 80 LYS A C 1
ATOM 667 O O . LYS A 1 80 ? 6.945 -10.498 -8.519 1.00 96.75 80 LYS A O 1
ATOM 672 N N . LEU A 1 81 ? 4.869 -10.060 -7.798 1.00 94.81 81 LEU A N 1
ATOM 673 C CA . LEU A 1 81 ? 4.960 -10.868 -6.598 1.00 94.81 81 LEU A CA 1
ATOM 674 C C . LEU A 1 81 ? 5.007 -12.366 -6.926 1.00 94.81 81 LEU A C 1
ATOM 676 O O . LEU A 1 81 ? 4.064 -12.921 -7.496 1.00 94.81 81 LEU A O 1
ATOM 680 N N . ASP A 1 82 ? 6.065 -13.042 -6.480 1.00 92.75 82 ASP A N 1
ATOM 681 C CA . ASP A 1 82 ? 6.198 -14.502 -6.589 1.00 92.75 82 ASP A CA 1
ATOM 682 C C . ASP A 1 82 ? 5.185 -15.262 -5.715 1.00 92.75 82 ASP A C 1
ATOM 684 O O . ASP A 1 82 ? 4.810 -16.396 -6.032 1.00 92.75 82 ASP A O 1
ATOM 688 N N . ASP A 1 83 ? 4.709 -14.633 -4.641 1.00 93.88 83 ASP A N 1
ATOM 689 C CA . ASP A 1 83 ? 3.788 -15.174 -3.641 1.00 93.88 83 ASP A CA 1
ATOM 690 C C . ASP A 1 83 ? 2.880 -14.064 -3.084 1.00 93.88 83 ASP A C 1
ATOM 692 O O . ASP A 1 83 ? 3.133 -12.880 -3.278 1.00 93.88 83 ASP A O 1
ATOM 696 N N . SER A 1 84 ? 1.795 -14.430 -2.395 1.00 95.38 84 SER A N 1
ATOM 697 C CA . SER A 1 84 ? 0.912 -13.423 -1.785 1.00 95.38 84 SER A CA 1
ATOM 698 C C . SER A 1 84 ? 1.548 -12.796 -0.544 1.00 95.38 84 SER A C 1
ATOM 700 O O . SER A 1 84 ? 2.264 -13.463 0.206 1.00 95.38 84 SER A O 1
ATOM 702 N N . ILE A 1 85 ? 1.212 -11.538 -0.272 1.00 96.81 85 ILE A N 1
ATOM 703 C CA . ILE A 1 85 ? 1.771 -10.771 0.845 1.00 96.81 85 ILE A CA 1
ATOM 704 C C . ILE A 1 85 ? 0.696 -9.922 1.517 1.00 96.81 85 ILE A C 1
ATOM 706 O O . ILE A 1 85 ? -0.241 -9.469 0.861 1.00 96.81 85 ILE A O 1
ATOM 710 N N . TYR A 1 86 ? 0.814 -9.716 2.824 1.00 97.69 86 TYR A N 1
ATOM 711 C CA . TYR A 1 86 ? 0.015 -8.732 3.538 1.00 97.69 86 TYR A CA 1
ATOM 712 C C . TYR A 1 86 ? 0.725 -7.386 3.616 1.00 97.69 86 TYR A C 1
ATOM 714 O O . TYR A 1 86 ? 1.915 -7.310 3.920 1.00 97.69 86 TYR A O 1
ATOM 722 N N . VAL A 1 87 ? -0.037 -6.324 3.375 1.00 97.19 87 VAL A N 1
ATOM 723 C CA . VAL A 1 87 ? 0.416 -4.936 3.470 1.00 97.19 87 VAL A CA 1
ATOM 724 C C . VAL A 1 87 ? -0.550 -4.117 4.318 1.00 97.19 87 VAL A C 1
ATOM 726 O O . VAL A 1 87 ? -1.708 -4.488 4.527 1.00 97.19 87 VAL A O 1
ATOM 729 N N . TYR A 1 88 ? -0.061 -2.984 4.798 1.00 95.62 88 TYR A N 1
ATOM 730 C CA . TYR A 1 88 ? -0.722 -2.127 5.763 1.00 95.62 88 TYR A CA 1
ATOM 731 C C . TYR A 1 88 ? -0.868 -0.714 5.205 1.00 95.62 88 TYR A C 1
ATOM 733 O O . TYR A 1 88 ? 0.121 -0.090 4.815 1.00 95.62 88 TYR A O 1
ATOM 741 N N . ARG A 1 89 ? -2.091 -0.180 5.189 1.00 92.06 89 ARG A N 1
ATOM 742 C CA . ARG A 1 89 ? -2.365 1.204 4.769 1.00 92.06 89 ARG A CA 1
ATOM 743 C C . ARG A 1 89 ? -3.289 1.876 5.766 1.00 92.06 89 ARG A C 1
ATOM 745 O O . ARG A 1 89 ? -4.377 1.383 6.033 1.00 92.06 89 ARG A O 1
ATOM 752 N N . ASN A 1 90 ? -2.866 3.025 6.267 1.00 89.25 90 ASN A N 1
ATOM 753 C CA . ASN A 1 90 ? -3.736 3.918 7.013 1.00 89.25 90 ASN A CA 1
ATOM 754 C C . ASN A 1 90 ? -4.630 4.687 6.036 1.00 89.25 90 ASN A C 1
ATOM 756 O O . ASN A 1 90 ? -4.121 5.253 5.067 1.00 89.25 90 ASN A O 1
ATOM 760 N N . LEU A 1 91 ? -5.938 4.686 6.280 1.00 84.81 91 LEU A N 1
ATOM 761 C CA . LEU A 1 91 ? -6.893 5.511 5.548 1.00 84.81 91 LEU A CA 1
ATOM 762 C C . LEU A 1 91 ? -7.126 6.814 6.290 1.00 84.81 91 LEU A C 1
ATOM 764 O O . LEU A 1 91 ? -7.358 6.811 7.501 1.00 84.81 91 LEU A O 1
ATOM 768 N N . VAL A 1 92 ? -7.140 7.912 5.543 1.00 79.12 92 VAL A N 1
ATOM 769 C CA . VAL A 1 92 ? -7.579 9.206 6.069 1.00 79.12 92 VAL A CA 1
ATOM 770 C C . VAL A 1 92 ? -9.101 9.312 6.032 1.00 79.12 92 VAL A C 1
ATOM 772 O O . VAL A 1 92 ? -9.748 8.707 5.180 1.00 79.12 92 VAL A O 1
ATOM 775 N N . SER A 1 93 ? -9.693 10.148 6.889 1.00 73.31 93 SER A N 1
ATOM 776 C CA . SER A 1 93 ? -11.159 10.276 6.985 1.00 73.31 93 SER A CA 1
ATOM 777 C C . SER A 1 93 ? -11.849 10.559 5.642 1.00 73.31 93 SER A C 1
ATOM 779 O O . SER A 1 93 ? -12.895 9.990 5.359 1.00 73.31 93 SER A O 1
ATOM 781 N N . LYS A 1 94 ? -11.230 11.355 4.754 1.00 74.00 94 LYS A N 1
ATOM 782 C CA . LYS A 1 94 ? -11.773 11.637 3.407 1.00 74.00 94 LYS A CA 1
ATOM 783 C C . LYS A 1 94 ? -11.869 10.405 2.491 1.00 74.00 94 LYS A C 1
ATOM 785 O O . LYS A 1 94 ? -12.587 10.448 1.498 1.00 74.00 94 LYS A O 1
ATOM 790 N N . GLU A 1 95 ? -11.109 9.345 2.765 1.00 77.69 95 GLU A N 1
ATOM 791 C CA . GLU A 1 95 ? -11.143 8.089 2.004 1.00 77.69 95 GLU A CA 1
ATOM 792 C C . GLU A 1 95 ? -12.237 7.138 2.502 1.00 77.69 95 GLU A C 1
ATOM 794 O O . GLU A 1 95 ? -12.542 6.166 1.817 1.00 77.69 95 GLU A O 1
ATOM 799 N N . LEU A 1 96 ? -12.840 7.423 3.661 1.00 75.00 96 LEU A N 1
ATOM 800 C CA . LEU A 1 96 ? -13.899 6.606 4.251 1.00 75.00 96 LEU A CA 1
ATOM 801 C C . LEU A 1 96 ? -15.291 6.933 3.687 1.00 75.00 96 LEU A C 1
ATOM 803 O O . LEU A 1 96 ? -16.221 6.173 3.919 1.00 75.00 96 LEU A O 1
ATOM 807 N N . GLY A 1 97 ? -15.439 8.009 2.907 1.00 71.19 97 GLY A N 1
ATOM 808 C CA . GLY A 1 97 ? -16.732 8.439 2.362 1.00 71.19 97 GLY A CA 1
ATOM 809 C C . GLY A 1 97 ? -17.603 9.130 3.415 1.00 71.19 97 GLY A C 1
ATOM 810 O O . GLY A 1 97 ? -17.078 9.858 4.253 1.00 71.19 97 GLY A O 1
ATOM 811 N N . ASP A 1 98 ? -18.917 8.889 3.381 1.00 60.81 98 ASP A N 1
ATOM 812 C CA . ASP A 1 98 ? -19.920 9.493 4.284 1.00 60.81 98 ASP A CA 1
ATOM 813 C C . ASP A 1 98 ? -19.955 8.845 5.683 1.00 60.81 98 ASP A C 1
ATOM 815 O O . ASP A 1 98 ? -20.984 8.814 6.361 1.00 60.81 98 ASP A O 1
ATOM 819 N N . VAL A 1 99 ? -18.832 8.280 6.123 1.00 59.66 99 VAL A N 1
ATOM 820 C CA . VAL A 1 99 ? -18.723 7.720 7.469 1.00 59.66 99 VAL A CA 1
ATOM 821 C C . VAL A 1 99 ? -18.730 8.887 8.454 1.00 59.66 99 VAL A C 1
ATOM 823 O O . VAL A 1 99 ? -18.024 9.870 8.219 1.00 59.66 99 VAL A O 1
ATOM 826 N N . PRO A 1 100 ? -19.528 8.817 9.535 1.00 55.25 100 PRO A N 1
ATOM 827 C CA . PRO A 1 100 ? -19.662 9.906 10.489 1.00 55.25 100 PRO A CA 1
ATOM 828 C C . PRO A 1 100 ? -18.292 10.413 10.940 1.00 55.25 100 PRO A C 1
ATOM 830 O O . PRO A 1 100 ? -17.393 9.616 11.210 1.00 55.25 100 PRO A O 1
ATOM 833 N N 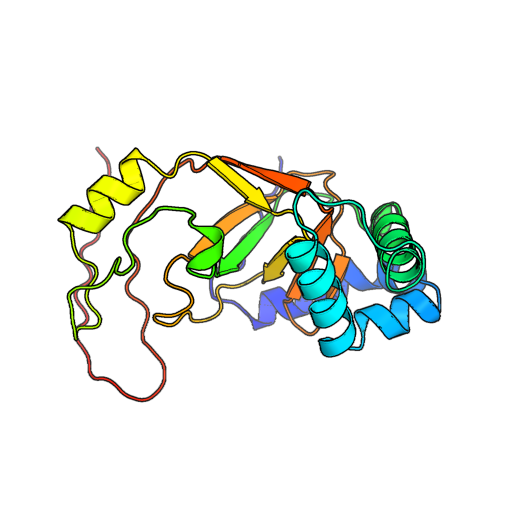. ASP A 1 101 ? -18.164 11.741 11.045 1.00 55.03 101 ASP A N 1
ATOM 834 C CA . ASP A 1 101 ? -16.922 12.491 11.307 1.00 55.03 101 ASP A CA 1
ATOM 835 C C . ASP A 1 101 ? -16.086 11.978 12.499 1.00 55.03 101 ASP A C 1
ATOM 837 O O . ASP A 1 101 ? -14.941 12.391 12.691 1.00 55.03 101 ASP A O 1
ATOM 841 N N . LEU A 1 102 ? -16.643 11.099 13.335 1.00 62.81 102 LEU A N 1
ATOM 842 C CA . LEU A 1 102 ? -16.024 10.588 14.542 1.00 62.81 102 LEU A CA 1
ATOM 843 C C . LEU A 1 102 ? -16.340 9.095 14.750 1.00 62.81 102 LEU A C 1
ATOM 845 O O . LEU A 1 102 ? -17.332 8.736 15.377 1.00 62.81 102 LEU A O 1
ATOM 849 N N . LEU A 1 103 ? -15.414 8.220 14.336 1.00 76.38 103 LEU A N 1
ATOM 850 C CA . LEU A 1 103 ? -15.306 6.847 14.870 1.00 76.38 103 LEU A CA 1
ATOM 851 C C . LEU A 1 103 ? -14.953 6.838 16.371 1.00 76.38 103 LEU A C 1
ATOM 853 O O . LEU A 1 103 ? -15.051 5.811 17.039 1.00 76.38 103 LEU A O 1
ATOM 857 N N . TYR A 1 104 ? -14.519 7.980 16.906 1.00 77.12 104 TYR A N 1
ATOM 858 C CA . TYR A 1 104 ? -14.138 8.159 18.300 1.00 77.12 104 TYR A CA 1
ATOM 859 C C . TYR A 1 104 ? -15.246 8.824 19.110 1.00 77.12 104 TYR A C 1
ATOM 861 O O . TYR A 1 104 ? -15.925 9.736 18.646 1.00 77.12 104 TYR A O 1
ATOM 869 N N . GLU A 1 105 ? -15.347 8.462 20.383 1.00 78.69 105 GLU A N 1
ATOM 870 C CA . GLU A 1 105 ? -16.132 9.237 21.335 1.00 78.69 105 GLU A CA 1
ATOM 871 C C . GLU A 1 105 ? -15.588 10.676 21.424 1.00 78.69 105 GLU A C 1
ATOM 873 O O . GLU A 1 105 ? -14.378 10.906 21.537 1.00 78.69 105 GLU A O 1
ATOM 878 N N . LYS A 1 106 ? -16.483 11.672 21.412 1.00 75.38 106 LYS A N 1
ATOM 879 C CA . LYS A 1 106 ? -16.107 13.094 21.423 1.00 75.38 106 LYS A CA 1
ATOM 880 C C . LYS A 1 106 ? -15.152 13.418 22.582 1.00 75.38 106 LYS A C 1
ATOM 882 O O . LYS A 1 106 ? -15.503 13.280 23.752 1.00 75.38 106 LYS A O 1
ATOM 887 N N . GLY A 1 107 ? -13.953 13.901 22.244 1.00 73.12 107 GLY A N 1
ATOM 888 C CA . GLY A 1 107 ? -12.921 14.288 23.213 1.00 73.12 107 GLY A CA 1
ATOM 889 C C . GLY A 1 107 ? -12.173 13.119 23.866 1.00 73.12 107 GLY A C 1
ATOM 890 O O . GLY A 1 107 ? -11.468 13.335 24.852 1.00 73.12 107 GLY A O 1
ATOM 891 N N . LYS A 1 108 ? -12.315 11.894 23.348 1.00 78.50 108 LYS A N 1
ATOM 892 C CA . LYS A 1 108 ? -11.654 10.691 23.866 1.00 78.50 108 LYS A CA 1
ATOM 893 C C . LYS A 1 108 ? -10.880 9.961 22.766 1.00 78.50 108 LYS A C 1
ATOM 895 O O . LYS A 1 108 ? -11.090 10.166 21.578 1.00 78.50 108 LYS A O 1
ATOM 900 N N . ASN A 1 109 ? -9.998 9.061 23.197 1.00 75.06 109 ASN A N 1
ATOM 901 C CA . ASN A 1 109 ? -9.246 8.149 22.326 1.00 75.06 109 ASN A CA 1
ATOM 902 C C . ASN A 1 109 ? -9.867 6.743 22.298 1.00 75.06 109 ASN A C 1
ATOM 904 O O . ASN A 1 109 ? -9.176 5.758 22.049 1.00 75.06 109 ASN A O 1
ATOM 908 N N . THR A 1 110 ? -11.156 6.636 22.621 1.00 82.12 110 THR A N 1
ATOM 909 C CA . THR A 1 110 ? -11.917 5.388 22.587 1.00 82.12 110 THR A CA 1
ATOM 910 C C . THR A 1 110 ? -12.843 5.396 21.383 1.00 82.12 110 THR A C 1
ATOM 912 O O . THR A 1 110 ? -13.439 6.424 21.068 1.00 82.12 110 THR A O 1
ATOM 915 N N . ILE A 1 111 ? -12.925 4.258 20.695 1.00 83.31 111 ILE A N 1
ATOM 916 C CA . ILE A 1 111 ? -13.845 4.077 19.572 1.00 83.31 111 ILE A CA 1
ATOM 917 C C . ILE A 1 111 ? -15.270 3.991 20.115 1.00 83.31 111 ILE A C 1
ATOM 919 O O . ILE A 1 111 ? -15.536 3.200 21.027 1.00 83.31 111 ILE A O 1
ATOM 923 N N . ASP A 1 112 ? -16.168 4.776 19.530 1.00 86.19 112 ASP A N 1
ATOM 924 C CA . ASP A 1 112 ? -17.596 4.672 19.787 1.00 86.19 112 ASP A CA 1
ATOM 925 C C . ASP A 1 112 ? -18.116 3.357 19.184 1.00 86.19 112 ASP A C 1
ATOM 927 O O . ASP A 1 112 ? -17.955 3.079 17.994 1.00 86.19 112 ASP A O 1
ATOM 931 N N . ARG A 1 113 ? -18.700 2.500 20.027 1.00 87.94 113 ARG A N 1
ATOM 932 C CA . ARG A 1 113 ? -19.127 1.150 19.632 1.00 87.94 113 ARG A CA 1
ATOM 933 C C . ARG A 1 113 ? -20.324 1.153 18.688 1.00 87.94 113 ARG A C 1
ATOM 935 O O . ARG A 1 113 ? -20.425 0.245 17.867 1.00 87.94 113 ARG A O 1
ATOM 942 N N . GLU A 1 114 ? -21.215 2.130 18.814 1.00 87.69 114 GLU A N 1
ATOM 943 C CA . GLU A 1 114 ? -22.377 2.259 17.940 1.00 87.69 114 GLU A CA 1
ATOM 944 C C . GLU A 1 114 ? -21.929 2.731 16.557 1.00 87.69 114 GLU A C 1
ATOM 946 O O . GLU A 1 114 ? -22.263 2.094 15.557 1.00 87.69 114 GLU A O 1
ATOM 951 N N . GLN A 1 115 ? -21.073 3.756 16.511 1.00 84.44 115 GLN A N 1
ATOM 952 C CA . GLN A 1 115 ? -20.482 4.248 15.262 1.00 84.44 115 GLN A CA 1
ATOM 953 C C . GLN A 1 115 ? -19.636 3.174 14.571 1.00 84.44 115 GLN A C 1
ATOM 955 O O . GLN A 1 115 ? -19.733 2.994 13.360 1.00 84.44 115 GLN A O 1
ATOM 960 N N . TYR A 1 116 ? -18.851 2.406 15.336 1.00 87.00 116 TYR A N 1
ATOM 961 C CA . TYR A 1 116 ? -18.102 1.264 14.808 1.00 87.00 116 TYR A CA 1
ATOM 962 C C . TYR A 1 116 ? -19.022 0.217 14.175 1.00 87.00 116 TYR A C 1
ATOM 964 O O . TYR A 1 116 ? -18.742 -0.233 13.073 1.00 87.00 116 TYR A O 1
ATOM 972 N N . SER A 1 117 ? -20.115 -0.159 14.846 1.00 88.06 117 SER A N 1
ATOM 973 C CA . SER A 1 117 ? -21.061 -1.151 14.320 1.00 88.06 117 SER A CA 1
ATOM 974 C C . SER A 1 117 ? -21.710 -0.670 13.017 1.00 88.06 117 SER A C 1
ATOM 976 O O . SER A 1 117 ? -21.825 -1.421 12.052 1.00 88.06 117 SER A O 1
ATOM 978 N N . GLN A 1 118 ? -22.090 0.608 12.945 1.00 86.62 118 GLN A N 1
ATOM 979 C CA . GLN A 1 118 ? -22.614 1.198 11.710 1.00 86.62 118 GLN A CA 1
ATOM 980 C C . GLN A 1 118 ? -21.564 1.208 10.595 1.00 86.62 118 GLN A C 1
ATOM 982 O O . GLN A 1 118 ? -21.873 0.864 9.457 1.00 86.62 118 GLN A O 1
ATOM 987 N N . PHE A 1 119 ? -20.320 1.565 10.916 1.00 85.62 119 PHE A N 1
ATOM 988 C CA . PHE A 1 119 ? -19.215 1.543 9.963 1.00 85.62 119 PHE A CA 1
ATOM 989 C C . PHE A 1 119 ? -18.929 0.126 9.449 1.00 85.62 119 PHE A C 1
ATOM 991 O O . PHE A 1 119 ? -18.834 -0.072 8.243 1.00 85.62 119 PHE A O 1
ATOM 998 N N . GLU A 1 120 ? -18.868 -0.864 10.340 1.00 87.00 120 GLU A N 1
ATOM 999 C CA . GLU A 1 120 ? -18.641 -2.275 10.008 1.00 87.00 120 GLU A CA 1
ATOM 1000 C C . GLU A 1 120 ? -19.701 -2.827 9.048 1.00 87.00 120 GLU A C 1
ATOM 1002 O O . GLU A 1 120 ? -19.353 -3.547 8.117 1.00 87.00 120 GLU A O 1
ATOM 1007 N N . ASN A 1 121 ? -20.968 -2.442 9.222 1.00 85.69 121 ASN A N 1
ATOM 1008 C CA . ASN A 1 121 ? -22.064 -2.888 8.358 1.00 85.69 121 ASN A CA 1
ATOM 1009 C C . ASN A 1 121 ? -22.111 -2.191 6.989 1.00 85.69 121 ASN A C 1
ATOM 1011 O O . ASN A 1 121 ? -22.748 -2.706 6.078 1.00 85.69 121 ASN A O 1
ATOM 1015 N N . ASN A 1 122 ? -21.493 -1.016 6.843 1.00 84.62 122 ASN A N 1
ATOM 1016 C CA . ASN A 1 122 ? -21.602 -0.206 5.623 1.00 84.62 122 ASN A CA 1
ATOM 1017 C C . ASN A 1 122 ? -20.306 -0.178 4.796 1.00 84.62 122 ASN A C 1
ATOM 1019 O O . ASN A 1 122 ? -20.339 0.113 3.600 1.00 84.62 122 ASN A O 1
ATOM 1023 N N . PHE A 1 123 ? -19.154 -0.451 5.411 1.00 86.06 123 PHE A N 1
ATOM 1024 C CA . PHE A 1 123 ? -17.843 -0.366 4.771 1.00 86.06 123 PHE A CA 1
ATOM 1025 C C . PHE A 1 123 ? -17.377 -1.736 4.266 1.00 86.06 123 PHE A C 1
ATOM 1027 O O . PHE A 1 123 ? -16.449 -2.345 4.797 1.00 86.06 123 PHE A O 1
ATOM 1034 N N . GLU A 1 124 ? -18.048 -2.226 3.225 1.00 87.00 124 GLU A N 1
ATOM 1035 C CA . GLU A 1 124 ? -17.781 -3.542 2.629 1.00 87.00 124 GLU A CA 1
ATOM 1036 C C . GLU A 1 124 ? -16.723 -3.495 1.517 1.00 87.00 124 GLU A C 1
ATOM 1038 O O . GLU A 1 124 ? -15.978 -4.453 1.307 1.00 87.00 124 GLU A O 1
ATOM 1043 N N . TYR A 1 125 ? -16.632 -2.372 0.803 1.00 87.69 125 TYR A N 1
ATOM 1044 C CA . TYR A 1 125 ? -15.761 -2.206 -0.359 1.00 87.69 125 TYR A CA 1
ATOM 1045 C C . TYR A 1 125 ? -15.141 -0.813 -0.379 1.00 87.69 125 TYR A C 1
ATOM 1047 O O . TYR A 1 125 ? -15.711 0.149 0.133 1.00 87.69 125 TYR A O 1
ATOM 1055 N N . GLY A 1 126 ? -13.995 -0.685 -1.042 1.00 85.88 126 GLY A N 1
ATOM 1056 C CA . GLY A 1 126 ? -13.390 0.615 -1.301 1.00 85.88 126 GLY A CA 1
ATOM 1057 C C . GLY A 1 126 ? -12.533 0.624 -2.555 1.00 85.88 126 GLY A C 1
ATOM 1058 O O . GLY A 1 126 ? -12.196 -0.420 -3.116 1.00 85.88 126 GLY A O 1
ATOM 1059 N N . VAL A 1 127 ? -12.196 1.832 -3.009 1.00 86.62 127 VAL A N 1
ATOM 1060 C CA . VAL A 1 127 ? -11.384 2.050 -4.211 1.00 86.62 127 VAL A CA 1
ATOM 1061 C C . VAL A 1 127 ? -10.264 3.037 -3.915 1.00 86.62 127 VAL A C 1
ATOM 1063 O O . VAL A 1 127 ? -10.501 4.179 -3.512 1.00 86.62 127 VAL A O 1
ATOM 1066 N N . ILE A 1 128 ? -9.036 2.613 -4.188 1.00 87.56 128 ILE A N 1
ATOM 1067 C CA . ILE A 1 128 ? -7.825 3.426 -4.102 1.00 87.56 128 ILE A CA 1
ATOM 1068 C C . ILE A 1 128 ? -7.480 3.883 -5.516 1.00 87.56 128 ILE A C 1
ATOM 1070 O O . ILE A 1 128 ? -7.157 3.073 -6.383 1.00 87.56 128 ILE A O 1
ATOM 1074 N N . HIS A 1 129 ? -7.628 5.183 -5.770 1.00 86.81 129 HIS A N 1
ATOM 1075 C CA . HIS A 1 129 ? -7.559 5.740 -7.122 1.00 86.81 129 HIS A CA 1
ATOM 1076 C C . HIS A 1 129 ? -6.123 6.108 -7.513 1.00 86.81 129 HIS A C 1
ATOM 1078 O O . HIS A 1 129 ? -5.734 5.970 -8.673 1.00 86.81 129 HIS A O 1
ATOM 1084 N N . ASP A 1 130 ? -5.328 6.571 -6.550 1.00 91.62 130 ASP A N 1
ATOM 1085 C CA . ASP A 1 130 ? -3.899 6.818 -6.711 1.00 91.62 130 ASP A CA 1
ATOM 1086 C C . ASP A 1 130 ? -3.050 5.536 -6.682 1.00 91.62 130 ASP A C 1
ATOM 1088 O O . ASP A 1 130 ? -3.580 4.426 -6.632 1.00 91.62 130 ASP A O 1
ATOM 1092 N N . PHE A 1 131 ? -1.718 5.667 -6.787 1.00 95.00 131 PHE A N 1
ATOM 1093 C CA . PHE A 1 131 ? -0.842 4.506 -6.610 1.00 95.00 131 PHE A CA 1
ATOM 1094 C C . PHE A 1 131 ? -0.957 4.080 -5.157 1.00 95.00 131 PHE A C 1
ATOM 1096 O O . PHE A 1 131 ? -0.693 4.896 -4.269 1.00 95.00 131 PHE A O 1
ATOM 1103 N N . MET A 1 132 ? -1.340 2.828 -4.901 1.00 94.19 132 MET A N 1
ATOM 1104 C CA . MET A 1 132 ? -1.632 2.394 -3.543 1.00 94.19 132 MET A CA 1
ATOM 1105 C C . MET A 1 132 ? -0.356 2.365 -2.700 1.00 94.19 132 MET A C 1
ATOM 1107 O O . MET A 1 132 ? 0.326 1.349 -2.639 1.00 94.19 132 MET A O 1
ATOM 1111 N N . HIS A 1 133 ? -0.053 3.477 -2.030 1.00 94.50 133 HIS A N 1
ATOM 1112 C CA . HIS A 1 133 ? 1.015 3.564 -1.043 1.00 94.50 133 HIS A CA 1
ATOM 1113 C C . HIS A 1 133 ? 0.622 2.758 0.193 1.00 94.50 133 HIS A C 1
ATOM 1115 O O . HIS A 1 133 ? -0.465 2.959 0.746 1.00 94.50 133 HIS A O 1
ATOM 1121 N N . ALA A 1 134 ? 1.493 1.843 0.600 1.00 95.19 134 ALA A N 1
ATOM 1122 C CA . ALA A 1 134 ? 1.308 1.001 1.770 1.00 95.19 134 ALA A CA 1
ATOM 1123 C C . ALA A 1 134 ? 2.667 0.627 2.376 1.00 95.19 134 ALA A C 1
ATOM 1125 O O . ALA A 1 134 ? 3.727 0.943 1.837 1.00 95.19 134 ALA A O 1
ATOM 1126 N N . ASN A 1 135 ? 2.624 -0.057 3.511 1.00 96.81 135 ASN A N 1
ATOM 1127 C CA . ASN A 1 135 ? 3.789 -0.505 4.257 1.00 96.81 135 ASN A CA 1
ATOM 1128 C C . ASN A 1 135 ? 3.730 -2.020 4.454 1.00 96.81 135 ASN A C 1
ATOM 1130 O O . ASN A 1 135 ? 2.654 -2.600 4.574 1.00 96.81 135 ASN A O 1
ATOM 1134 N N . LEU A 1 136 ? 4.882 -2.671 4.550 1.00 97.25 136 LEU A N 1
ATOM 1135 C CA . LEU A 1 136 ? 4.970 -4.094 4.884 1.00 97.25 136 LEU A CA 1
ATOM 1136 C C . LEU A 1 136 ? 4.717 -4.370 6.378 1.00 97.25 136 LEU A C 1
ATOM 1138 O O . LEU A 1 136 ? 4.467 -5.512 6.757 1.00 97.25 136 LEU A O 1
ATOM 1142 N N . THR A 1 137 ? 4.756 -3.335 7.225 1.00 96.06 137 THR A N 1
ATOM 1143 C CA . THR A 1 137 ? 4.403 -3.392 8.654 1.00 96.06 137 THR A CA 1
ATOM 1144 C C . THR A 1 137 ? 3.401 -2.292 9.018 1.00 96.06 137 THR A C 1
ATOM 1146 O O . THR A 1 137 ? 3.325 -1.291 8.304 1.00 96.06 137 THR A O 1
ATOM 1149 N N . PRO A 1 138 ? 2.606 -2.423 10.098 1.00 92.25 138 PRO A N 1
ATOM 1150 C CA . PRO A 1 138 ? 1.674 -1.380 10.489 1.00 92.25 138 PRO A CA 1
ATOM 1151 C C . PRO A 1 138 ? 2.443 -0.168 11.013 1.00 92.25 138 PRO A C 1
ATOM 1153 O O . PRO A 1 138 ? 3.292 -0.280 11.901 1.00 92.25 138 PRO A O 1
ATOM 1156 N N . HIS A 1 139 ? 2.128 1.002 10.466 1.00 87.88 139 HIS A N 1
ATOM 1157 C CA . HIS A 1 139 ? 2.610 2.284 10.973 1.00 87.88 139 HIS A CA 1
ATOM 1158 C C . HIS A 1 139 ? 1.521 2.890 11.850 1.00 87.88 139 HIS A C 1
ATOM 1160 O O . HIS A 1 139 ? 0.352 2.870 11.462 1.00 87.88 139 HIS A O 1
ATOM 1166 N N . SER A 1 140 ? 1.900 3.428 13.011 1.00 77.12 140 SER A N 1
ATOM 1167 C CA . SER A 1 140 ? 0.944 3.984 13.972 1.00 77.12 140 SER A CA 1
ATOM 1168 C C . SER A 1 140 ? 0.043 5.028 13.312 1.00 77.12 140 SER A C 1
ATOM 1170 O O . SER A 1 140 ? 0.536 5.984 12.709 1.00 77.12 140 SER A O 1
ATOM 1172 N N . GLY A 1 141 ? -1.267 4.845 13.450 1.00 68.38 141 GLY A N 1
ATOM 1173 C CA . GLY A 1 141 ? -2.258 5.848 13.077 1.00 68.38 141 GLY A CA 1
ATOM 1174 C C . GLY A 1 141 ? -2.442 6.919 14.157 1.00 68.38 141 GLY A C 1
ATOM 1175 O O . GLY A 1 141 ? -1.909 6.833 15.267 1.00 68.38 141 GLY A O 1
ATOM 1176 N N . ASP A 1 142 ? -3.247 7.923 13.833 1.00 68.81 142 ASP A N 1
ATOM 1177 C CA . ASP A 1 142 ? -3.796 8.901 14.769 1.00 68.81 142 ASP A CA 1
ATOM 1178 C C . ASP A 1 142 ? -5.280 9.144 14.444 1.00 68.81 142 ASP A C 1
ATOM 1180 O O . ASP A 1 142 ? -5.852 8.477 13.585 1.00 68.81 142 ASP A O 1
ATOM 1184 N N . GLN A 1 143 ? -5.927 10.105 15.108 1.00 70.19 143 GLN A N 1
ATOM 1185 C CA . GLN A 1 143 ? -7.341 10.405 14.841 1.00 70.19 143 GLN A CA 1
ATOM 1186 C C . GLN A 1 143 ? -7.616 10.875 13.401 1.00 70.19 143 GLN A C 1
ATOM 1188 O O . GLN A 1 143 ? -8.754 10.777 12.951 1.00 70.19 143 GLN A O 1
ATOM 1193 N N . SER A 1 144 ? -6.607 11.368 12.673 1.00 72.62 144 SER A N 1
ATOM 1194 C CA . SER A 1 144 ? -6.744 11.735 11.256 1.00 72.62 144 SER A CA 1
ATOM 1195 C C . SER A 1 144 ? -6.625 10.533 10.311 1.00 72.62 144 SER A C 1
ATOM 1197 O O . SER A 1 144 ? -6.977 10.639 9.135 1.00 72.62 144 SER A O 1
ATOM 1199 N N . ASN A 1 145 ? -6.180 9.391 10.844 1.00 78.12 145 ASN A N 1
ATOM 1200 C CA . ASN A 1 145 ? -6.016 8.114 10.162 1.00 78.12 145 ASN A CA 1
ATOM 1201 C C . ASN A 1 145 ? -6.669 6.973 10.968 1.00 78.12 145 ASN A C 1
ATOM 1203 O O . ASN A 1 145 ? -5.969 6.095 11.482 1.00 78.12 145 ASN A O 1
ATOM 1207 N N . PRO A 1 146 ? -7.999 6.997 11.148 1.00 80.75 146 PRO A N 1
ATOM 1208 C CA . PRO A 1 146 ? -8.674 6.165 12.143 1.00 80.75 146 PRO A CA 1
ATOM 1209 C C . PRO A 1 146 ? -8.783 4.683 11.753 1.00 80.75 146 PRO A C 1
ATOM 1211 O O . PRO A 1 146 ? -9.128 3.851 12.593 1.00 80.75 146 PRO A O 1
ATOM 1214 N N . VAL A 1 147 ? -8.521 4.342 10.487 1.00 87.31 147 VAL A N 1
ATOM 1215 C CA . VAL A 1 147 ? -8.677 2.987 9.948 1.00 87.31 147 VAL A CA 1
ATOM 1216 C C . VAL A 1 147 ? -7.347 2.499 9.389 1.00 87.31 147 VAL A C 1
ATOM 1218 O O . VAL A 1 147 ? -6.776 3.112 8.490 1.00 87.31 147 VAL A O 1
ATOM 1221 N N . LEU A 1 148 ? -6.894 1.351 9.889 1.00 91.62 148 LEU A N 1
ATOM 1222 C CA . LEU A 1 148 ? -5.756 0.614 9.354 1.00 91.62 148 LEU A CA 1
ATOM 1223 C C . LEU A 1 148 ? -6.264 -0.560 8.513 1.00 91.62 148 LEU A C 1
ATOM 1225 O O . LEU A 1 148 ? -6.839 -1.514 9.040 1.00 91.62 148 LEU A O 1
ATOM 1229 N N . LEU A 1 149 ? -6.011 -0.517 7.210 1.00 93.19 149 LEU A N 1
ATOM 1230 C CA . LEU A 1 149 ? -6.226 -1.648 6.320 1.00 93.19 149 LEU A CA 1
ATOM 1231 C C . LEU A 1 149 ? -5.100 -2.669 6.480 1.00 93.19 149 LEU A C 1
ATOM 1233 O O . LEU A 1 149 ? -3.925 -2.311 6.458 1.00 93.19 149 LEU A O 1
ATOM 1237 N N . HIS A 1 150 ? -5.480 -3.942 6.567 1.00 95.94 150 HIS A N 1
ATOM 1238 C CA . HIS A 1 150 ? -4.593 -5.097 6.470 1.00 95.94 150 HIS A CA 1
ATOM 1239 C C . HIS A 1 150 ? -4.979 -5.882 5.211 1.00 95.94 150 HIS A C 1
ATOM 1241 O O . HIS A 1 150 ? -5.934 -6.661 5.215 1.00 95.94 150 HIS A O 1
ATOM 1247 N N . LEU A 1 151 ? -4.288 -5.600 4.108 1.00 95.56 151 LEU A N 1
ATOM 1248 C CA . LEU A 1 151 ? -4.671 -6.025 2.764 1.00 95.56 151 LEU A CA 1
ATOM 1249 C C . LEU A 1 151 ? -3.830 -7.208 2.311 1.00 95.56 151 LEU A C 1
ATOM 1251 O O . LEU A 1 151 ? -2.606 -7.153 2.372 1.00 95.56 151 LEU A O 1
ATOM 1255 N N . LYS A 1 152 ? -4.483 -8.251 1.795 1.00 96.56 152 LYS A N 1
ATOM 1256 C CA . LYS A 1 152 ? -3.800 -9.330 1.083 1.00 96.56 152 LYS A CA 1
ATOM 1257 C C . LYS A 1 152 ? -3.622 -8.937 -0.379 1.00 96.56 152 LYS A C 1
ATOM 1259 O O . LYS A 1 152 ? -4.602 -8.847 -1.113 1.00 96.56 152 LYS A O 1
ATOM 1264 N N . VAL A 1 153 ? -2.378 -8.798 -0.805 1.00 96.00 153 VAL A N 1
ATOM 1265 C CA . VAL A 1 153 ? -2.006 -8.606 -2.205 1.00 96.00 153 VAL A CA 1
ATOM 1266 C C . VAL A 1 153 ? -1.753 -9.986 -2.822 1.00 96.00 153 VAL A C 1
ATOM 1268 O O . VAL A 1 153 ? -0.974 -10.773 -2.264 1.00 96.00 153 VAL A O 1
ATOM 1271 N N . PRO A 1 154 ? -2.451 -10.351 -3.911 1.00 94.94 154 PRO A N 1
ATOM 1272 C CA . PRO A 1 154 ? -2.340 -11.679 -4.490 1.00 94.94 154 PRO A CA 1
ATOM 1273 C C . PRO A 1 154 ? -1.004 -11.880 -5.213 1.00 94.94 154 PRO A C 1
ATOM 1275 O O . PRO A 1 154 ? -0.349 -10.942 -5.660 1.00 94.94 154 PRO A O 1
ATOM 1278 N N . LYS A 1 155 ? -0.625 -13.152 -5.367 1.00 95.00 155 LYS A N 1
ATOM 1279 C CA . LYS A 1 155 ? 0.5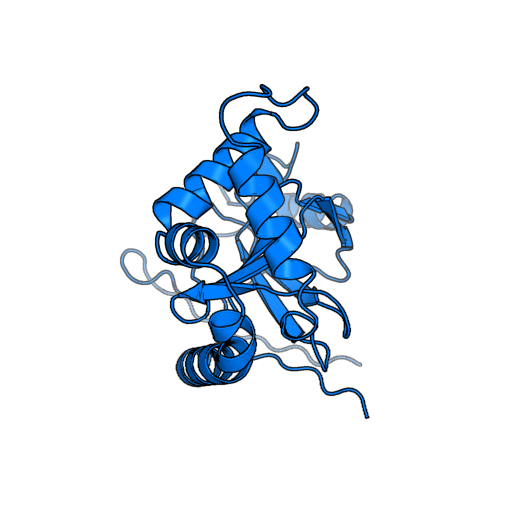02 -13.549 -6.217 1.00 95.00 155 LYS A CA 1
ATOM 1280 C C . LYS A 1 155 ? 0.288 -13.035 -7.645 1.00 95.00 155 LYS A C 1
ATOM 1282 O O . LYS A 1 155 ? -0.813 -13.159 -8.176 1.00 95.00 155 LYS A O 1
ATOM 1287 N N . GLY A 1 156 ? 1.357 -12.564 -8.278 1.00 95.06 156 GLY A N 1
ATOM 1288 C CA . GLY A 1 156 ? 1.359 -12.068 -9.652 1.00 95.06 156 GLY A CA 1
ATOM 1289 C C . GLY A 1 156 ? 0.988 -10.593 -9.794 1.00 95.06 156 GLY A C 1
ATOM 1290 O O . GLY A 1 156 ? 1.211 -10.044 -10.870 1.00 95.06 156 GLY A O 1
ATOM 1291 N N . GLU A 1 157 ? 0.483 -9.957 -8.733 1.00 96.19 157 GLU A N 1
ATOM 1292 C CA . GLU A 1 157 ? 0.284 -8.508 -8.695 1.00 96.19 157 GLU A CA 1
ATOM 1293 C C . GLU A 1 157 ? 1.634 -7.785 -8.734 1.00 96.19 157 GLU A C 1
ATOM 1295 O O . GLU A 1 157 ? 2.626 -8.277 -8.184 1.00 96.19 157 GLU A O 1
ATOM 1300 N N . SER A 1 158 ? 1.675 -6.618 -9.376 1.00 97.06 158 SER A N 1
ATOM 1301 C CA . SER A 1 158 ? 2.886 -5.804 -9.447 1.00 97.06 158 SER A CA 1
ATOM 1302 C C . SER A 1 158 ? 3.012 -4.894 -8.229 1.00 97.06 158 SER A C 1
ATOM 1304 O O . SER A 1 158 ? 2.099 -4.140 -7.892 1.00 97.06 158 SER A O 1
ATOM 1306 N N . MET A 1 159 ? 4.186 -4.914 -7.608 1.00 97.19 159 MET A N 1
ATOM 1307 C CA . MET A 1 159 ? 4.523 -4.105 -6.449 1.00 97.19 159 MET A CA 1
ATOM 1308 C C . MET A 1 159 ? 5.860 -3.403 -6.674 1.00 97.19 159 MET A C 1
ATOM 1310 O O . MET A 1 159 ? 6.885 -4.027 -6.940 1.00 97.19 159 MET A O 1
ATOM 1314 N N . GLY A 1 160 ? 5.841 -2.082 -6.560 1.00 97.00 160 GLY A N 1
ATOM 1315 C CA . GLY A 1 160 ? 7.035 -1.258 -6.563 1.00 97.00 160 GLY A CA 1
ATOM 1316 C C . GLY A 1 160 ? 7.501 -0.968 -5.142 1.00 97.00 160 GLY A C 1
ATOM 1317 O O . GLY A 1 160 ? 6.722 -0.977 -4.187 1.00 97.00 160 GLY A O 1
ATOM 1318 N N . TYR A 1 161 ? 8.791 -0.691 -5.009 1.00 95.94 161 TYR A N 1
ATOM 1319 C CA . TYR A 1 161 ? 9.450 -0.496 -3.723 1.00 95.94 161 TYR A CA 1
ATOM 1320 C C . TYR A 1 161 ? 9.881 0.960 -3.562 1.00 95.94 161 TYR A C 1
ATOM 1322 O O . TYR A 1 161 ? 10.363 1.581 -4.513 1.00 95.94 161 TYR A O 1
ATOM 1330 N N . LEU A 1 1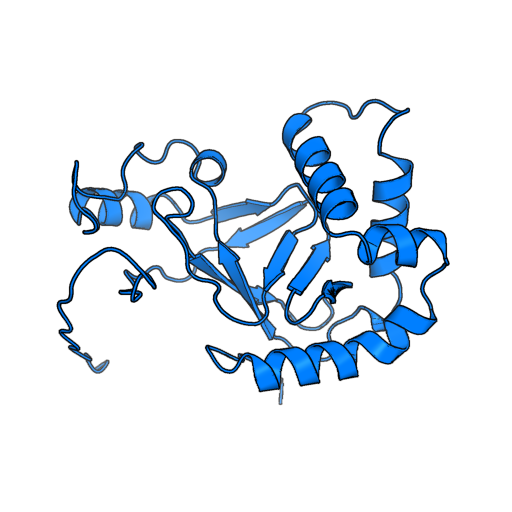62 ? 9.695 1.494 -2.357 1.00 94.31 162 LEU A N 1
ATOM 1331 C CA . LEU A 1 162 ? 10.129 2.831 -1.958 1.00 94.31 162 LEU A CA 1
ATOM 1332 C C . LEU A 1 162 ? 11.245 2.694 -0.906 1.00 94.31 162 LEU A C 1
ATOM 1334 O O . LEU A 1 162 ? 12.109 1.824 -1.020 1.00 94.31 162 LEU A O 1
ATOM 1338 N N . GLU A 1 163 ? 11.264 3.564 0.102 1.00 91.12 163 GLU A N 1
ATOM 1339 C CA . GLU A 1 163 ? 12.235 3.513 1.193 1.00 91.12 163 GLU A CA 1
ATOM 1340 C C . GLU A 1 163 ? 11.794 2.552 2.305 1.00 91.12 163 GLU A C 1
ATOM 1342 O O . GLU A 1 163 ? 10.609 2.367 2.569 1.00 91.12 163 GLU A O 1
ATOM 1347 N N . GLU A 1 164 ? 12.763 1.978 3.020 1.00 93.06 164 GLU A N 1
ATOM 1348 C CA . GLU A 1 164 ? 12.516 1.140 4.199 1.00 93.06 164 GLU A CA 1
ATOM 1349 C C . GLU A 1 164 ? 11.577 -0.058 3.933 1.00 93.06 164 GLU A C 1
ATOM 1351 O O . GLU A 1 164 ? 11.968 -1.022 3.279 1.00 93.06 164 GLU A O 1
ATOM 1356 N N . ASP A 1 165 ? 10.376 -0.027 4.512 1.00 95.38 165 ASP A N 1
ATOM 1357 C CA . ASP A 1 165 ? 9.314 -1.024 4.390 1.00 95.38 165 ASP A CA 1
ATOM 1358 C C . ASP A 1 165 ? 8.124 -0.512 3.561 1.00 95.38 165 ASP A C 1
ATOM 1360 O O . ASP A 1 165 ? 7.057 -1.125 3.565 1.00 95.38 165 ASP A O 1
ATOM 1364 N N . GLN A 1 166 ? 8.301 0.617 2.871 1.00 95.88 166 GLN A N 1
ATOM 1365 C CA . GLN A 1 166 ? 7.278 1.263 2.061 1.00 95.88 166 GLN A CA 1
ATOM 1366 C C . GLN A 1 166 ? 7.243 0.671 0.654 1.00 95.88 166 GLN A C 1
ATOM 1368 O O . GLN A 1 166 ? 8.273 0.437 0.014 1.00 95.88 166 GLN A O 1
ATOM 1373 N N . ILE A 1 167 ? 6.031 0.466 0.156 1.00 96.62 167 ILE A N 1
ATOM 1374 C CA . ILE A 1 167 ? 5.761 -0.073 -1.173 1.00 96.62 167 ILE A CA 1
ATOM 1375 C C . ILE A 1 167 ? 4.651 0.728 -1.843 1.00 96.62 167 ILE A C 1
ATOM 1377 O O . ILE A 1 167 ? 3.913 1.480 -1.198 1.00 96.62 167 ILE A O 1
ATOM 1381 N N . PHE A 1 168 ? 4.500 0.541 -3.147 1.00 97.38 168 PHE A N 1
ATOM 1382 C CA . PHE A 1 168 ? 3.310 0.979 -3.855 1.00 97.38 168 PHE A CA 1
ATOM 1383 C C . PHE A 1 168 ? 2.820 -0.085 -4.826 1.00 97.38 168 PHE A C 1
ATOM 1385 O O . PHE A 1 168 ? 3.603 -0.851 -5.383 1.00 97.38 168 PHE A O 1
ATOM 1392 N N . ILE A 1 169 ? 1.511 -0.118 -5.035 1.00 97.00 169 ILE A N 1
ATOM 1393 C CA . ILE A 1 169 ? 0.857 -0.971 -6.030 1.00 97.00 169 ILE A CA 1
ATOM 1394 C C . ILE A 1 169 ? 0.203 -0.074 -7.083 1.00 97.00 169 ILE A C 1
ATOM 1396 O O . ILE A 1 169 ? 0.111 1.149 -6.909 1.00 97.00 169 ILE A O 1
ATOM 1400 N N . GLY A 1 170 ? -0.189 -0.677 -8.205 1.00 95.19 170 GLY A N 1
ATOM 1401 C CA . GLY A 1 170 ? -0.882 -0.005 -9.296 1.00 95.19 170 GLY A CA 1
ATOM 1402 C C . GLY A 1 170 ? -2.080 0.822 -8.833 1.00 95.19 170 GLY A C 1
ATOM 1403 O O . GLY A 1 170 ? -2.579 0.699 -7.716 1.00 95.19 170 GLY A O 1
ATOM 1404 N N . ARG A 1 171 ? -2.530 1.710 -9.713 1.00 92.44 171 ARG A N 1
ATOM 1405 C CA . ARG A 1 171 ? -3.653 2.616 -9.451 1.00 92.44 171 ARG A CA 1
ATOM 1406 C C . ARG A 1 171 ? -4.995 1.925 -9.631 1.00 92.44 171 ARG A C 1
ATOM 1408 O O . ARG A 1 171 ? -5.059 0.852 -10.228 1.00 92.44 171 ARG A O 1
ATOM 1415 N N . ASN A 1 172 ? -6.062 2.592 -9.192 1.00 90.19 172 ASN A N 1
ATOM 1416 C CA . ASN A 1 172 ? -7.453 2.165 -9.380 1.00 90.19 172 ASN A CA 1
ATOM 1417 C C . ASN A 1 172 ? -7.736 0.758 -8.827 1.00 90.19 172 ASN A C 1
ATOM 1419 O O . ASN A 1 172 ? -8.404 -0.054 -9.465 1.00 90.19 172 ASN A O 1
ATOM 1423 N N . GLN A 1 173 ? -7.209 0.474 -7.638 1.00 90.56 173 GLN A N 1
ATOM 1424 C CA . GLN A 1 173 ? -7.369 -0.815 -6.976 1.00 90.56 173 GLN A CA 1
ATOM 1425 C C . GLN A 1 173 ? -8.664 -0.832 -6.177 1.00 90.56 173 GLN A C 1
ATOM 1427 O O . GLN A 1 173 ? -8.883 0.018 -5.311 1.00 90.56 173 GLN A O 1
ATOM 1432 N N . GLY A 1 174 ? -9.512 -1.815 -6.459 1.00 91.00 174 GLY A N 1
ATOM 1433 C CA . GLY A 1 174 ? -10.641 -2.152 -5.604 1.00 91.00 174 GLY A CA 1
ATOM 1434 C C . GLY A 1 174 ? -10.204 -3.098 -4.490 1.00 91.00 174 GLY A C 1
ATOM 1435 O O . GLY A 1 174 ? -9.362 -3.970 -4.706 1.00 91.00 174 GLY A O 1
ATOM 1436 N N . PHE A 1 175 ? -10.795 -2.959 -3.311 1.00 91.69 175 PHE A N 1
ATOM 1437 C CA . PHE A 1 175 ? -10.655 -3.938 -2.240 1.00 91.69 175 PHE A CA 1
ATOM 1438 C C . PHE A 1 175 ? -12.014 -4.291 -1.643 1.00 91.69 175 PHE A C 1
ATOM 1440 O O . PHE A 1 175 ? -12.962 -3.508 -1.686 1.00 91.69 175 PHE A O 1
ATOM 1447 N N . GLU A 1 176 ? -12.073 -5.484 -1.067 1.00 92.81 176 GLU A N 1
ATOM 1448 C CA . GLU A 1 176 ? -13.215 -5.997 -0.321 1.00 92.81 176 GLU A CA 1
ATOM 1449 C C . GLU A 1 176 ? -12.801 -6.220 1.134 1.00 92.81 176 GLU A C 1
ATOM 1451 O O . GLU A 1 176 ? -11.746 -6.797 1.423 1.00 92.81 176 GLU A O 1
ATOM 1456 N N . VAL A 1 177 ? -13.649 -5.780 2.055 1.00 91.56 177 VAL A N 1
ATOM 1457 C CA . VAL A 1 177 ? -13.465 -5.936 3.492 1.00 91.56 177 VAL A CA 1
ATOM 1458 C C . VAL A 1 177 ? -14.034 -7.287 3.912 1.00 91.56 177 VAL A C 1
ATOM 1460 O O . VAL A 1 177 ? -15.237 -7.501 3.952 1.00 91.56 177 VAL A O 1
ATOM 1463 N N . LYS A 1 178 ? -13.144 -8.226 4.246 1.00 91.88 178 LYS A N 1
ATOM 1464 C CA . LYS A 1 178 ? -13.537 -9.571 4.709 1.00 91.88 178 LYS A CA 1
ATOM 1465 C C . LYS A 1 178 ? -13.858 -9.642 6.199 1.00 91.88 178 LYS A C 1
ATOM 1467 O O . LYS A 1 178 ? -14.541 -10.561 6.637 1.00 91.88 178 LYS A O 1
ATOM 1472 N N . SER A 1 179 ? -13.301 -8.728 6.984 1.00 92.31 179 SER A N 1
ATOM 1473 C CA . SER A 1 179 ? -13.502 -8.659 8.430 1.00 92.31 179 SER A CA 1
ATOM 1474 C C . SER A 1 179 ? -13.030 -7.313 8.954 1.00 92.31 179 SER A C 1
ATOM 1476 O O . SER A 1 179 ? -12.015 -6.800 8.474 1.00 92.31 179 SER A O 1
ATOM 1478 N N . MET A 1 180 ? -13.678 -6.819 10.002 1.00 91.50 180 MET A N 1
ATOM 1479 C CA . MET A 1 180 ? -13.267 -5.625 10.726 1.00 91.50 180 MET A CA 1
ATOM 1480 C C . MET A 1 180 ? -13.060 -5.956 12.208 1.00 91.50 180 MET A C 1
ATOM 1482 O O . MET A 1 180 ? -13.612 -6.921 12.734 1.00 91.50 180 MET A O 1
ATOM 1486 N N . LYS A 1 181 ? -12.175 -5.212 12.876 1.00 90.75 181 LYS A N 1
ATOM 1487 C CA . LYS A 1 181 ? -12.001 -5.291 14.329 1.00 90.75 181 LYS A CA 1
ATOM 1488 C C . LYS A 1 181 ? -11.398 -4.009 14.875 1.00 90.75 181 LYS A C 1
ATOM 1490 O O . LYS A 1 181 ? -10.592 -3.357 14.214 1.00 90.75 181 LYS A O 1
ATOM 1495 N N . ILE A 1 182 ? -11.696 -3.725 16.136 1.00 87.19 182 ILE A N 1
ATOM 1496 C CA . ILE A 1 182 ? -11.022 -2.669 16.891 1.00 87.19 182 ILE A CA 1
ATOM 1497 C C . ILE A 1 182 ? -9.649 -3.163 17.348 1.00 87.19 182 ILE A C 1
ATOM 1499 O O . ILE A 1 182 ? -9.541 -4.195 18.015 1.00 87.19 182 ILE A O 1
ATOM 1503 N N . ILE A 1 183 ? -8.607 -2.398 17.029 1.00 84.56 183 ILE A N 1
ATOM 1504 C CA . ILE A 1 183 ? -7.247 -2.617 17.524 1.00 84.56 183 ILE A CA 1
ATOM 1505 C C . ILE A 1 183 ? -6.881 -1.538 18.543 1.00 84.56 183 ILE A C 1
ATOM 1507 O O . ILE A 1 183 ? -7.147 -0.356 18.344 1.00 84.56 183 ILE A O 1
ATOM 1511 N N . ALA A 1 184 ? -6.271 -1.949 19.652 1.00 78.00 184 ALA A N 1
ATOM 1512 C CA . ALA A 1 184 ? -5.698 -1.025 20.621 1.00 78.00 184 ALA A CA 1
ATOM 1513 C C . ALA A 1 184 ? -4.210 -0.843 20.305 1.00 78.00 184 ALA A C 1
ATOM 1515 O O . ALA A 1 184 ? -3.406 -1.756 20.511 1.00 78.00 184 ALA A O 1
ATOM 1516 N N . GLU A 1 185 ? -3.837 0.333 19.808 1.00 69.00 185 GLU A N 1
ATOM 1517 C CA . GLU A 1 185 ? -2.438 0.695 19.594 1.00 69.00 185 GLU A CA 1
ATOM 1518 C C . GLU A 1 185 ? -1.946 1.648 20.683 1.00 69.00 185 GLU A C 1
ATOM 1520 O O . GLU A 1 185 ? -2.637 2.575 21.109 1.00 69.00 185 GLU A O 1
ATOM 1525 N N . LYS A 1 186 ? -0.717 1.416 21.157 1.00 61.56 186 LYS A N 1
ATOM 1526 C CA . LYS A 1 186 ? -0.043 2.360 22.048 1.00 61.56 186 LYS A CA 1
ATOM 1527 C C . LYS A 1 186 ? 0.387 3.558 21.205 1.00 61.56 186 LYS A C 1
ATOM 1529 O O . LYS A 1 186 ? 1.399 3.475 20.517 1.00 61.56 186 LYS A O 1
ATOM 1534 N N . LEU A 1 187 ? -0.348 4.666 21.291 1.00 52.66 187 LEU A N 1
ATOM 1535 C CA . LEU A 1 187 ? 0.101 5.949 20.751 1.00 52.66 187 LEU A CA 1
ATOM 1536 C C . LEU A 1 187 ? 1.422 6.327 21.435 1.00 52.66 187 LEU A C 1
ATOM 1538 O O . LEU A 1 187 ? 1.463 6.673 22.621 1.00 52.66 187 LEU A O 1
ATOM 1542 N N . THR A 1 188 ? 2.532 6.219 20.711 1.00 36.66 188 THR A N 1
ATOM 1543 C CA . THR A 1 188 ? 3.839 6.633 21.213 1.00 36.66 188 THR A CA 1
ATOM 1544 C C . THR A 1 188 ? 3.870 8.157 21.360 1.00 36.66 188 THR A C 1
ATOM 1546 O O . THR A 1 188 ? 3.914 8.897 20.385 1.00 36.66 188 THR A O 1
ATOM 1549 N N . SER A 1 189 ? 3.883 8.594 22.626 1.00 36.47 189 SER A N 1
ATOM 1550 C CA . SER A 1 189 ? 4.152 9.942 23.164 1.00 36.47 189 SER A CA 1
ATOM 1551 C C . SER A 1 189 ? 3.052 11.022 23.085 1.00 36.47 189 SER A C 1
ATOM 1553 O O . SER A 1 189 ? 3.211 12.026 22.405 1.00 36.47 189 SER A O 1
ATOM 1555 N N . LYS A 1 190 ? 1.981 10.859 23.888 1.00 31.64 190 LYS A N 1
ATOM 1556 C CA . LYS A 1 190 ? 1.389 11.872 24.821 1.00 31.64 190 LYS A CA 1
ATOM 1557 C C . LYS A 1 190 ? -0.009 11.468 25.353 1.00 31.64 190 LYS A C 1
ATOM 1559 O O . LYS A 1 190 ? -0.932 12.273 25.395 1.00 31.64 190 LYS A O 1
ATOM 1564 N N . GLY A 1 191 ? -0.196 10.237 25.831 1.00 29.55 191 GLY A N 1
ATOM 1565 C CA . GLY A 1 191 ? -1.459 9.873 26.489 1.00 29.55 191 GLY A CA 1
ATOM 1566 C C . GLY A 1 191 ? -1.407 8.509 27.158 1.00 29.55 191 GLY A C 1
ATOM 1567 O O . GLY A 1 191 ? -0.916 7.550 26.579 1.00 29.55 191 GLY A O 1
ATOM 1568 N N . LYS A 1 192 ? -1.849 8.442 28.412 1.00 30.56 192 LYS A N 1
ATOM 1569 C CA . LYS A 1 192 ? -1.702 7.306 29.331 1.00 30.56 192 LYS A CA 1
ATOM 1570 C C . LYS A 1 192 ? -2.645 6.122 29.022 1.00 30.56 192 LYS A C 1
ATOM 1572 O O . LYS A 1 192 ? -3.833 6.318 28.821 1.00 30.56 192 LYS A O 1
ATOM 1577 N N . VAL A 1 193 ? -2.051 4.923 29.076 1.00 37.25 193 VAL A N 1
ATOM 1578 C CA . VAL A 1 193 ? -2.448 3.596 29.625 1.00 37.25 193 VAL A CA 1
ATOM 1579 C C . VAL A 1 193 ? -3.936 3.218 29.812 1.00 37.25 193 VAL A C 1
ATOM 1581 O O . VAL A 1 193 ? -4.619 3.819 30.633 1.00 37.25 193 VAL A O 1
ATOM 1584 N N . ALA A 1 194 ? -4.325 2.061 29.242 1.00 27.03 194 ALA A N 1
ATOM 1585 C CA . ALA A 1 194 ? -4.959 0.921 29.942 1.00 27.03 194 ALA A CA 1
ATOM 1586 C C . ALA A 1 194 ? -4.891 -0.354 29.068 1.00 27.03 194 ALA A C 1
ATOM 1588 O O . ALA A 1 194 ? -5.572 -0.461 28.054 1.00 27.03 194 ALA A O 1
ATOM 1589 N N . ASP A 1 195 ? -4.044 -1.310 29.455 1.00 29.62 195 ASP A N 1
ATOM 1590 C CA . ASP A 1 195 ? -3.909 -2.625 28.816 1.00 29.62 195 ASP A CA 1
ATOM 1591 C C . ASP A 1 195 ? -4.981 -3.572 29.389 1.00 29.62 195 ASP A C 1
ATOM 1593 O O . ASP A 1 195 ? -5.040 -3.778 30.605 1.00 29.62 195 ASP A O 1
ATOM 1597 N N . ARG A 1 196 ? -5.860 -4.120 28.544 1.00 29.16 196 ARG A N 1
ATOM 1598 C CA . ARG A 1 196 ? -6.725 -5.261 28.890 1.00 29.16 196 ARG A CA 1
ATOM 1599 C C . ARG A 1 196 ? -6.834 -6.191 27.688 1.00 29.16 196 ARG A C 1
ATOM 1601 O O . ARG A 1 196 ? -7.775 -6.108 26.904 1.00 29.16 196 ARG A O 1
ATOM 1608 N N . ASN A 1 197 ? -5.879 -7.109 27.584 1.00 28.12 197 ASN A N 1
ATOM 1609 C CA . ASN A 1 197 ? -6.014 -8.301 26.757 1.00 28.12 197 ASN A CA 1
ATOM 1610 C C . ASN A 1 197 ? -7.207 -9.140 27.241 1.00 28.12 197 ASN A C 1
ATOM 1612 O O . ASN A 1 197 ? -7.248 -9.573 28.394 1.00 28.12 197 ASN A O 1
ATOM 1616 N N . LYS A 1 198 ? -8.153 -9.414 26.341 1.00 27.23 198 LYS A N 1
ATOM 1617 C CA . LYS A 1 198 ? -8.987 -10.617 26.401 1.00 27.23 198 LYS A CA 1
ATOM 1618 C C . LYS A 1 198 ? -8.989 -11.262 25.022 1.00 27.23 198 LYS A C 1
ATOM 1620 O O . LYS A 1 198 ? -9.656 -10.795 24.105 1.00 27.23 198 LYS A O 1
ATOM 1625 N N . GLU A 1 199 ? -8.196 -12.318 24.905 1.00 28.34 199 GLU A N 1
ATOM 1626 C CA . GLU A 1 199 ? -8.328 -13.324 23.859 1.00 28.34 199 GLU A CA 1
ATOM 1627 C C . GLU A 1 199 ? -9.676 -14.038 24.022 1.00 28.34 199 GLU A C 1
ATOM 1629 O O . GLU A 1 199 ? -10.058 -14.389 25.140 1.00 28.34 199 GLU A O 1
ATOM 1634 N N . PHE A 1 200 ? -10.371 -14.299 22.916 1.00 26.12 200 PHE A N 1
ATOM 1635 C CA . PHE A 1 200 ? -11.437 -15.294 22.882 1.00 26.12 200 PHE A CA 1
ATOM 1636 C C . PHE A 1 200 ? -11.169 -16.289 21.755 1.00 26.12 200 PHE A C 1
ATOM 1638 O O . PHE A 1 200 ? -10.919 -15.915 20.610 1.00 26.12 200 PHE A O 1
ATOM 1645 N N . LYS A 1 201 ? -11.180 -17.566 22.147 1.00 25.03 201 LYS A N 1
ATOM 1646 C CA . LYS A 1 201 ? -11.095 -18.752 21.295 1.00 25.03 201 LYS A CA 1
ATOM 1647 C C . LYS A 1 201 ? -12.368 -18.891 20.457 1.00 25.03 201 LYS A C 1
ATOM 1649 O O . LYS A 1 201 ? -13.459 -18.669 20.975 1.00 25.03 201 LYS A O 1
ATOM 1654 N N . GLN A 1 202 ? -12.213 -19.311 19.204 1.00 25.75 202 GLN A N 1
ATOM 1655 C CA . GLN A 1 202 ? -13.316 -19.830 18.394 1.00 25.75 202 GLN A CA 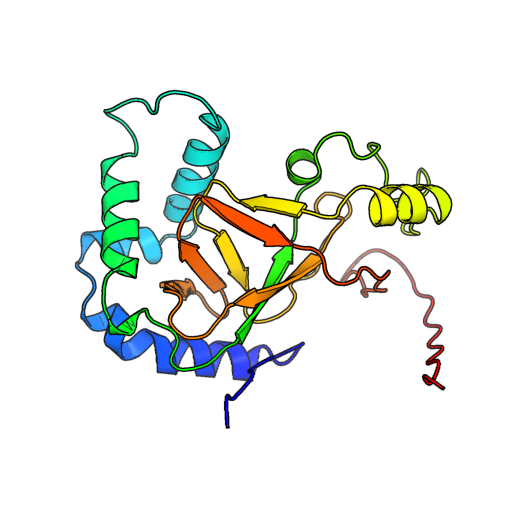1
ATOM 1656 C C . GLN A 1 202 ? -13.721 -21.228 18.881 1.00 25.75 202 GLN A C 1
ATOM 1658 O O . GLN A 1 202 ? -12.864 -22.014 19.296 1.00 25.75 202 GLN A O 1
ATOM 1663 N N . ILE A 1 203 ? -15.033 -21.472 18.849 1.00 33.53 203 ILE A N 1
ATOM 1664 C CA . ILE A 1 203 ? -15.669 -22.795 18.896 1.00 33.53 203 ILE A CA 1
ATOM 1665 C C . ILE A 1 203 ? -15.571 -23.398 17.497 1.00 33.53 203 ILE A C 1
ATOM 1667 O O . ILE A 1 203 ? -15.792 -22.624 16.537 1.00 33.53 203 ILE A O 1
#

pLDDT: mean 82.82, std 18.63, range [25.03, 97.69]